Protein AF-R9IWR5-F1 (afdb_monomer_lite)

Sequence (194 aa):
MKKIKKVLSLLRINWRTMAEFEILYKFLSLCIFTPVFLGIFQGIMKITGYEYLTIENILSFLWNPLTLAALLVLLICMAVYAMIDIGAVIFLLDQSYQGEKADLTQTVRYAQRLSAADHFSIEASSITEKIVSDVHNGGKEIYGWTVNTEESINRMIDLNVDNIITDHVTLAKECIYLSKTSDVISEYVKWLWK

Radius of gyration: 24.44 Å; chains: 1; bounding box: 78×36×52 Å

Structure (mmCIF, N/CA/C/O backbone):
data_AF-R9IWR5-F1
#
_entry.id   AF-R9IWR5-F1
#
loop_
_atom_site.group_PDB
_atom_site.id
_atom_site.type_symbol
_atom_site.label_atom_id
_atom_site.label_alt_id
_atom_site.label_comp_id
_atom_site.label_asym_id
_atom_site.label_entity_id
_atom_site.label_seq_id
_atom_site.pdbx_PDB_ins_code
_atom_site.Cartn_x
_atom_site.Cartn_y
_atom_site.Cartn_z
_atom_site.occupancy
_atom_site.B_iso_or_equiv
_atom_site.auth_seq_id
_atom_site.auth_comp_id
_atom_site.auth_asym_id
_atom_site.auth_atom_id
_atom_site.pdbx_PDB_model_num
ATOM 1 N N . MET A 1 1 ? 7.433 16.165 28.399 1.00 59.91 1 MET A N 1
ATOM 2 C CA . MET A 1 1 ? 7.776 14.961 29.203 1.00 59.91 1 MET A CA 1
ATOM 3 C C . MET A 1 1 ? 6.615 13.978 29.424 1.00 59.91 1 MET A C 1
ATOM 5 O O . MET A 1 1 ? 6.840 12.788 29.247 1.00 59.91 1 MET A O 1
ATOM 9 N N . LYS A 1 2 ? 5.384 14.406 29.774 1.00 66.19 2 LYS A N 1
ATOM 10 C CA . LYS A 1 2 ? 4.241 13.481 30.006 1.00 66.19 2 LYS A CA 1
ATOM 11 C C . LYS A 1 2 ? 3.880 12.602 28.788 1.00 66.19 2 LYS A C 1
ATOM 13 O O . LYS A 1 2 ? 3.626 11.417 28.958 1.00 66.19 2 LYS A O 1
ATOM 18 N N . LYS A 1 3 ? 3.940 13.152 27.565 1.00 75.50 3 LYS A N 1
ATOM 19 C CA . LYS A 1 3 ? 3.685 12.404 26.314 1.00 75.50 3 LYS A CA 1
ATOM 20 C C . LYS A 1 3 ? 4.709 11.284 26.067 1.00 75.50 3 LYS A C 1
ATOM 22 O O . LYS A 1 3 ? 4.318 10.165 25.778 1.00 75.50 3 LYS A O 1
ATOM 27 N N . ILE A 1 4 ? 5.998 11.560 26.281 1.00 78.00 4 ILE A N 1
ATOM 28 C CA . ILE A 1 4 ? 7.088 10.581 26.104 1.00 78.00 4 ILE A CA 1
ATOM 29 C C . ILE A 1 4 ? 6.941 9.408 27.080 1.00 78.00 4 ILE A C 1
ATOM 31 O O . ILE A 1 4 ? 7.06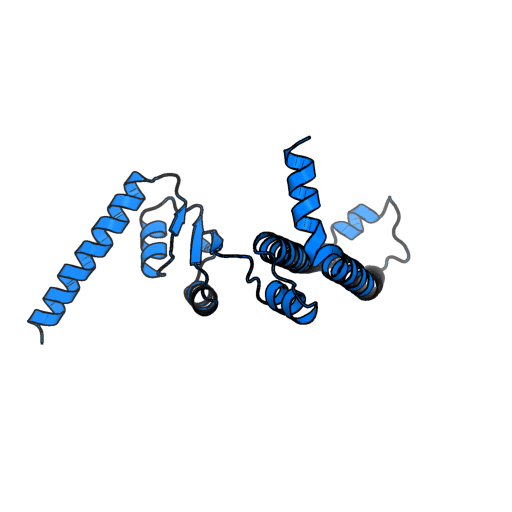5 8.258 26.678 1.00 78.00 4 ILE A O 1
ATOM 35 N N . LYS A 1 5 ? 6.591 9.678 28.347 1.00 76.38 5 LYS A N 1
ATOM 36 C CA . LYS A 1 5 ? 6.318 8.616 29.332 1.00 76.38 5 LYS A CA 1
ATOM 37 C C . LYS A 1 5 ? 5.137 7.730 28.923 1.00 76.38 5 LYS A C 1
ATOM 39 O O . LYS A 1 5 ? 5.201 6.524 29.131 1.00 76.38 5 LYS A O 1
ATOM 44 N N . LYS A 1 6 ? 4.094 8.311 28.316 1.00 78.31 6 LYS A N 1
ATOM 45 C CA . LYS A 1 6 ? 2.953 7.556 27.782 1.00 78.31 6 LYS A CA 1
ATOM 46 C C . LYS A 1 6 ? 3.382 6.652 26.620 1.00 78.31 6 LYS A C 1
ATOM 48 O O . LYS A 1 6 ? 3.082 5.469 26.652 1.00 78.31 6 LYS A O 1
ATOM 53 N N . VAL A 1 7 ? 4.159 7.163 25.664 1.00 78.81 7 VAL A N 1
ATOM 54 C CA . VAL A 1 7 ? 4.691 6.356 24.545 1.00 78.81 7 VAL A CA 1
ATOM 55 C C . VAL A 1 7 ? 5.581 5.214 25.049 1.00 78.81 7 VAL A C 1
ATOM 57 O O . VAL A 1 7 ? 5.375 4.064 24.678 1.00 78.81 7 VAL A O 1
ATOM 60 N N . LEU A 1 8 ? 6.503 5.496 25.976 1.00 77.62 8 LEU A N 1
ATOM 61 C CA . LEU A 1 8 ? 7.340 4.471 26.614 1.00 77.62 8 LEU A CA 1
ATOM 62 C C . LEU A 1 8 ? 6.511 3.410 27.350 1.00 77.62 8 LEU A C 1
ATOM 64 O O . LEU A 1 8 ? 6.898 2.245 27.382 1.00 77.62 8 LEU A O 1
ATOM 68 N N . SER A 1 9 ? 5.371 3.792 27.936 1.00 80.31 9 SER A N 1
ATOM 69 C CA . SER A 1 9 ? 4.485 2.833 28.603 1.00 80.31 9 SER A CA 1
ATOM 70 C C . SER A 1 9 ? 3.740 1.919 27.630 1.00 80.31 9 SER A C 1
ATOM 72 O O . SER A 1 9 ? 3.528 0.762 27.977 1.00 80.31 9 SER A O 1
ATOM 74 N N . LEU A 1 10 ? 3.422 2.399 26.419 1.00 81.50 10 LEU A N 1
ATOM 75 C CA . LEU A 1 10 ? 2.829 1.574 25.360 1.00 81.50 10 LEU A CA 1
ATOM 76 C C . LEU A 1 10 ? 3.834 0.544 24.858 1.00 81.50 10 LEU A C 1
ATOM 78 O O . LEU A 1 10 ? 3.504 -0.617 24.710 1.00 81.50 10 LEU A O 1
ATOM 82 N N . LEU A 1 11 ? 5.098 0.925 24.692 1.00 81.12 11 LEU A N 1
ATOM 83 C CA . LEU A 1 11 ? 6.110 -0.024 24.228 1.00 81.12 11 LEU A CA 1
ATOM 84 C C . LEU A 1 11 ? 6.405 -1.124 25.254 1.00 81.12 11 LEU A C 1
ATOM 86 O O . LEU A 1 11 ? 6.821 -2.210 24.878 1.00 81.12 11 LEU A O 1
ATOM 90 N N . ARG A 1 12 ? 6.177 -0.881 26.550 1.00 82.94 12 ARG A N 1
ATOM 91 C CA . ARG A 1 12 ? 6.648 -1.757 27.634 1.00 82.94 12 ARG A CA 1
ATOM 92 C C . ARG A 1 12 ? 6.058 -3.172 27.613 1.00 82.94 12 ARG A C 1
ATOM 94 O O . ARG A 1 12 ? 6.738 -4.094 28.056 1.00 82.94 12 ARG A O 1
ATOM 101 N N . ILE A 1 13 ? 4.814 -3.350 27.166 1.00 85.69 13 ILE A N 1
ATOM 102 C CA . ILE A 1 13 ? 4.109 -4.641 27.270 1.00 85.69 13 ILE A CA 1
ATOM 103 C C . ILE A 1 13 ? 4.609 -5.625 26.209 1.00 85.69 13 ILE A C 1
ATOM 105 O O . ILE A 1 13 ? 5.018 -6.731 26.564 1.00 85.69 13 ILE A O 1
ATOM 109 N N . ASN A 1 14 ? 4.656 -5.199 24.943 1.00 90.19 14 ASN A N 1
ATOM 110 C CA . ASN A 1 14 ? 5.065 -6.035 23.809 1.00 90.19 14 ASN A CA 1
ATOM 111 C C . ASN A 1 14 ? 6.482 -5.728 23.284 1.00 90.19 14 ASN A C 1
ATOM 113 O O . ASN A 1 14 ? 6.815 -6.108 22.165 1.00 90.19 14 ASN A O 1
ATOM 117 N N . TRP A 1 15 ? 7.348 -5.076 24.073 1.00 88.56 15 TRP A N 1
ATOM 118 C CA . TRP A 1 15 ? 8.680 -4.649 23.606 1.00 88.56 15 TRP A CA 1
ATOM 119 C C . TRP A 1 15 ? 9.547 -5.795 23.063 1.00 88.56 15 TRP A C 1
ATOM 121 O O . TRP A 1 15 ? 10.313 -5.581 22.127 1.00 88.56 15 TRP A O 1
ATOM 131 N N . ARG A 1 16 ? 9.430 -7.002 23.641 1.00 90.50 16 ARG A N 1
ATOM 132 C CA . ARG A 1 16 ? 10.174 -8.189 23.192 1.00 90.50 16 ARG A CA 1
ATOM 133 C C . ARG A 1 16 ? 9.684 -8.665 21.835 1.00 90.50 16 ARG A C 1
ATOM 135 O O . ARG A 1 16 ? 10.486 -8.706 20.916 1.00 90.50 16 ARG A O 1
ATOM 142 N N . THR A 1 17 ? 8.382 -8.922 21.694 1.00 90.31 17 THR A N 1
ATOM 143 C CA . THR A 1 17 ? 7.770 -9.325 20.419 1.00 90.31 17 THR A CA 1
ATOM 144 C C . THR A 1 17 ? 8.051 -8.296 19.325 1.00 90.31 17 THR A C 1
ATOM 146 O O . THR A 1 17 ? 8.372 -8.664 18.202 1.00 90.31 17 THR A O 1
ATOM 149 N N . MET A 1 18 ? 8.000 -7.004 19.663 1.00 91.94 18 MET A N 1
ATOM 150 C CA . MET A 1 18 ? 8.334 -5.923 18.741 1.00 91.94 18 MET A CA 1
ATOM 151 C C . MET A 1 18 ? 9.801 -5.963 18.306 1.00 91.94 18 MET A C 1
ATOM 153 O O . MET A 1 18 ? 10.075 -5.901 17.113 1.00 91.94 18 MET A O 1
ATOM 157 N N . ALA A 1 19 ? 10.744 -6.098 19.243 1.00 93.19 19 ALA A N 1
ATOM 158 C CA . ALA A 1 19 ? 12.165 -6.189 18.915 1.00 93.19 19 ALA A CA 1
ATOM 159 C C . ALA A 1 19 ? 12.499 -7.464 18.123 1.00 93.19 19 ALA A C 1
ATOM 161 O O . ALA A 1 19 ? 13.260 -7.404 17.163 1.00 93.19 19 ALA A O 1
ATOM 162 N N . GLU A 1 20 ? 11.920 -8.604 18.502 1.00 92.88 20 GLU A N 1
ATOM 163 C CA . GLU A 1 20 ? 12.083 -9.883 17.808 1.00 92.88 20 GLU A CA 1
ATOM 164 C C . GLU A 1 20 ? 11.548 -9.810 16.376 1.00 92.88 20 GLU A C 1
ATOM 166 O O . GLU A 1 20 ? 12.264 -10.187 15.450 1.00 92.88 20 GLU A O 1
ATOM 171 N N . PHE A 1 21 ? 10.339 -9.270 16.183 1.00 94.56 21 PHE A N 1
ATOM 172 C CA . PHE A 1 21 ? 9.759 -9.048 14.859 1.00 94.56 21 PHE A CA 1
ATOM 173 C C . PHE A 1 21 ? 10.648 -8.140 14.008 1.00 94.56 21 PHE A C 1
ATOM 175 O O . PHE A 1 21 ? 11.032 -8.528 12.913 1.00 94.56 21 PHE A O 1
ATOM 182 N N . GLU A 1 22 ? 11.022 -6.967 14.520 1.00 94.44 22 GLU A N 1
ATOM 183 C CA . GLU A 1 22 ? 11.824 -5.972 13.800 1.00 94.44 22 GLU A CA 1
ATOM 184 C C . GLU A 1 22 ? 13.190 -6.515 13.377 1.00 94.44 22 GLU A C 1
ATOM 186 O O . GLU A 1 22 ? 13.607 -6.361 12.227 1.00 94.44 22 GLU A O 1
ATOM 191 N N . ILE A 1 23 ? 13.890 -7.187 14.295 1.00 95.56 23 ILE A N 1
ATOM 192 C CA . ILE A 1 23 ? 15.196 -7.784 14.010 1.00 95.56 23 ILE A CA 1
ATOM 193 C C . ILE A 1 23 ? 15.044 -8.901 12.979 1.00 95.56 23 ILE A C 1
ATOM 195 O O . ILE A 1 23 ? 15.782 -8.917 11.994 1.00 95.56 23 ILE A O 1
ATOM 199 N N . LEU A 1 24 ? 14.090 -9.815 13.175 1.00 93.81 24 LEU A N 1
ATOM 200 C CA . LEU A 1 24 ? 13.880 -10.945 12.274 1.00 93.81 24 LEU A CA 1
ATOM 201 C C . LEU A 1 24 ? 13.457 -10.478 10.878 1.00 93.81 24 LEU A C 1
ATOM 203 O O . LEU A 1 24 ? 14.007 -10.947 9.884 1.00 93.81 24 LEU A O 1
ATOM 207 N N . TYR A 1 25 ? 12.512 -9.541 10.799 1.00 93.38 25 TYR A N 1
ATOM 208 C CA . TYR A 1 25 ? 11.953 -9.039 9.551 1.00 93.38 25 TYR A CA 1
ATOM 209 C C . TYR A 1 25 ? 12.991 -8.249 8.749 1.00 93.38 25 TYR A C 1
ATOM 211 O O . TYR A 1 25 ? 13.151 -8.501 7.554 1.00 93.38 25 TYR A O 1
ATOM 219 N N . LYS A 1 26 ? 13.782 -7.380 9.396 1.00 94.56 26 LYS A N 1
ATOM 220 C CA . LYS A 1 26 ? 14.884 -6.652 8.740 1.00 94.56 26 LYS A CA 1
ATOM 221 C C . LYS A 1 26 ? 16.027 -7.567 8.333 1.00 94.56 26 LYS A C 1
ATOM 223 O O . LYS A 1 26 ? 16.577 -7.388 7.251 1.00 94.56 26 LYS A O 1
ATOM 228 N N . PHE A 1 27 ? 16.384 -8.541 9.167 1.00 95.56 27 PHE A N 1
ATOM 229 C CA . PHE A 1 27 ? 17.432 -9.503 8.836 1.00 95.56 27 PHE A CA 1
ATOM 230 C C . PHE A 1 27 ? 17.032 -10.365 7.638 1.00 95.56 27 PHE A C 1
ATOM 232 O O . PHE A 1 27 ? 17.770 -10.434 6.658 1.00 95.56 27 PHE A O 1
ATOM 239 N N . LEU A 1 28 ? 15.832 -10.954 7.675 1.00 93.31 28 LEU A N 1
ATOM 240 C CA . LEU A 1 28 ? 15.282 -11.738 6.570 1.00 93.31 28 LEU A CA 1
ATOM 241 C C . LEU A 1 28 ? 15.230 -10.909 5.284 1.00 93.31 28 LEU A C 1
ATOM 243 O O . LEU A 1 28 ? 15.648 -11.368 4.224 1.00 93.31 28 LEU A O 1
ATOM 247 N N . SER A 1 29 ? 14.772 -9.666 5.395 1.00 91.12 29 SER A N 1
ATOM 248 C CA . SER A 1 29 ? 14.660 -8.763 4.255 1.00 91.12 29 SER A CA 1
ATOM 249 C C . SER A 1 29 ? 16.025 -8.373 3.708 1.00 91.12 29 SER A C 1
ATOM 251 O O . SER A 1 29 ? 16.219 -8.440 2.503 1.00 91.12 29 SER A O 1
ATOM 253 N N . LEU A 1 30 ? 17.014 -8.073 4.548 1.00 93.06 30 LEU A N 1
ATOM 254 C CA . LEU A 1 30 ? 18.384 -7.827 4.096 1.00 93.06 30 LEU A CA 1
ATOM 255 C C . LEU A 1 30 ? 18.956 -9.048 3.356 1.00 93.06 30 LEU A C 1
ATOM 257 O O . LEU A 1 30 ? 19.506 -8.913 2.264 1.00 93.06 30 LEU A O 1
ATOM 261 N N . CYS A 1 31 ? 18.766 -10.249 3.907 1.00 94.69 31 CYS A N 1
ATOM 262 C CA . CYS A 1 31 ? 19.222 -11.494 3.293 1.00 94.69 31 CYS A CA 1
ATOM 263 C C . CYS A 1 31 ? 18.553 -11.799 1.946 1.00 94.69 31 CYS A C 1
ATOM 265 O O . CYS A 1 31 ? 19.163 -12.484 1.133 1.00 94.69 31 CYS A O 1
ATOM 267 N N . ILE A 1 32 ? 17.332 -11.316 1.697 1.00 91.38 32 ILE A N 1
ATOM 268 C CA . ILE A 1 32 ? 16.599 -11.553 0.443 1.00 91.38 32 ILE A CA 1
ATOM 269 C C . ILE A 1 32 ? 16.801 -10.401 -0.547 1.00 91.38 32 ILE A C 1
ATOM 271 O O . ILE A 1 32 ? 17.195 -10.626 -1.690 1.00 91.38 32 ILE A O 1
ATOM 275 N N . PHE A 1 33 ? 16.555 -9.160 -0.129 1.00 90.44 33 PHE A N 1
ATOM 276 C CA . PHE A 1 33 ? 16.596 -7.996 -1.009 1.00 90.44 33 PHE A CA 1
ATOM 277 C C . PHE A 1 33 ? 18.000 -7.721 -1.535 1.00 90.44 33 PHE A C 1
ATOM 279 O O . PHE A 1 33 ? 18.130 -7.412 -2.713 1.00 90.44 33 PHE A O 1
ATOM 286 N N . THR A 1 34 ? 19.054 -7.859 -0.724 1.00 90.44 34 THR A N 1
ATOM 287 C CA . THR A 1 34 ? 20.424 -7.592 -1.189 1.00 90.44 34 THR A CA 1
ATOM 288 C C . THR A 1 34 ? 20.853 -8.499 -2.350 1.00 90.44 34 THR A C 1
ATOM 290 O O . THR A 1 34 ? 21.247 -7.956 -3.384 1.00 90.44 34 THR A O 1
ATOM 293 N N . PRO A 1 35 ? 20.779 -9.844 -2.265 1.00 93.94 35 PRO A N 1
ATOM 294 C CA . PRO A 1 35 ? 21.175 -10.691 -3.390 1.00 93.94 35 PRO A CA 1
ATOM 295 C C . PRO A 1 35 ? 20.245 -10.542 -4.596 1.00 93.94 35 PRO A C 1
ATOM 297 O O . PRO A 1 35 ? 20.728 -10.557 -5.726 1.00 93.94 35 PRO A O 1
ATOM 300 N N . VAL A 1 36 ? 18.939 -10.348 -4.384 1.00 90.88 36 VAL A N 1
ATOM 301 C CA . VAL A 1 36 ? 17.986 -10.110 -5.480 1.00 90.88 36 VAL A CA 1
ATOM 302 C C . VAL A 1 36 ? 18.310 -8.805 -6.205 1.00 90.88 36 VAL A C 1
ATOM 304 O O . VAL A 1 36 ? 18.406 -8.792 -7.430 1.00 90.88 36 VAL A O 1
ATOM 307 N N . PHE A 1 37 ? 18.546 -7.724 -5.460 1.00 90.06 37 PHE A N 1
ATOM 308 C CA . PHE A 1 37 ? 18.923 -6.425 -6.007 1.00 90.06 37 PHE A CA 1
ATOM 309 C C . PHE A 1 37 ? 20.213 -6.518 -6.818 1.00 90.06 37 PHE A C 1
ATOM 311 O O . PHE A 1 37 ? 20.241 -6.106 -7.976 1.00 90.06 37 PHE A O 1
ATOM 318 N N . LEU A 1 38 ? 21.263 -7.108 -6.240 1.00 91.12 38 LEU A N 1
ATOM 319 C CA . LEU A 1 38 ? 22.542 -7.273 -6.928 1.00 91.12 38 LEU A CA 1
ATOM 320 C C . LEU A 1 38 ? 22.409 -8.157 -8.172 1.00 91.12 38 LEU A C 1
ATOM 322 O O . LEU A 1 38 ? 22.968 -7.815 -9.209 1.00 91.12 38 LEU A O 1
ATOM 326 N N . GLY A 1 39 ? 21.647 -9.250 -8.102 1.00 91.06 39 GLY A N 1
ATOM 327 C CA . GLY A 1 39 ? 21.423 -10.147 -9.235 1.00 91.06 39 GLY A CA 1
ATOM 328 C C . GLY A 1 39 ? 20.681 -9.473 -10.391 1.00 91.06 39 GLY A C 1
ATOM 329 O O . GLY A 1 39 ? 21.104 -9.587 -11.541 1.00 91.06 39 GLY A O 1
ATOM 330 N N . ILE A 1 40 ? 19.620 -8.716 -10.094 1.00 89.75 40 ILE A N 1
ATOM 331 C CA . ILE A 1 40 ? 18.894 -7.915 -11.092 1.00 89.75 40 ILE A CA 1
ATOM 332 C C . ILE A 1 40 ? 19.830 -6.868 -11.698 1.00 89.75 40 ILE A C 1
ATOM 334 O O . ILE A 1 40 ? 19.928 -6.758 -12.919 1.00 89.75 40 ILE A O 1
ATOM 338 N N . PHE A 1 41 ? 20.556 -6.134 -10.857 1.00 89.81 41 PHE A N 1
ATOM 339 C CA . PHE A 1 41 ? 21.452 -5.066 -11.287 1.00 89.81 41 PHE A CA 1
ATOM 340 C C . PHE A 1 41 ? 22.565 -5.584 -12.210 1.00 89.81 41 PHE A C 1
ATOM 342 O O . PHE A 1 41 ? 22.761 -5.058 -13.305 1.00 89.81 41 PHE A O 1
ATOM 349 N N . GLN A 1 42 ? 23.234 -6.673 -11.820 1.00 90.81 42 GLN A N 1
ATOM 350 C CA . GLN A 1 42 ? 24.256 -7.338 -12.635 1.00 90.81 42 GLN A CA 1
ATOM 351 C C . GLN A 1 42 ? 23.677 -7.906 -13.936 1.00 90.81 42 GLN A C 1
ATOM 353 O O . GLN A 1 42 ? 24.315 -7.819 -14.987 1.00 90.81 42 GLN A O 1
ATOM 358 N N . GLY A 1 43 ? 22.463 -8.463 -13.889 1.00 90.50 43 GLY A N 1
ATOM 359 C CA . GLY A 1 43 ? 21.758 -8.952 -15.072 1.00 90.50 43 GLY A CA 1
ATOM 360 C C . GLY A 1 43 ? 21.512 -7.843 -16.093 1.00 90.50 43 GLY A C 1
ATOM 361 O O . GLY A 1 43 ? 21.827 -8.012 -17.270 1.00 90.50 43 GLY A O 1
ATOM 362 N N . ILE A 1 44 ? 21.025 -6.686 -15.639 1.00 90.69 44 ILE A N 1
ATOM 363 C CA . ILE A 1 44 ? 20.789 -5.520 -16.499 1.00 90.69 44 ILE A CA 1
ATOM 364 C C . ILE A 1 44 ? 22.110 -5.018 -17.076 1.00 90.69 44 ILE A C 1
ATOM 366 O O . ILE A 1 44 ? 22.204 -4.863 -18.289 1.00 90.69 44 ILE A O 1
ATOM 370 N N . MET A 1 45 ? 23.146 -4.852 -16.246 1.00 89.75 45 MET A N 1
ATOM 371 C CA . MET A 1 45 ? 24.475 -4.430 -16.702 1.00 89.75 45 MET A CA 1
ATOM 372 C C . MET A 1 45 ? 25.008 -5.325 -17.825 1.00 89.75 45 MET A C 1
ATOM 374 O O . MET A 1 45 ? 25.402 -4.815 -18.877 1.00 89.75 45 MET A O 1
ATOM 378 N N . LYS A 1 46 ? 24.918 -6.651 -17.653 1.00 89.12 46 LYS A N 1
ATOM 379 C CA . LYS A 1 46 ? 25.332 -7.636 -18.660 1.00 89.12 46 LYS A CA 1
ATOM 380 C C . LYS A 1 46 ? 24.538 -7.518 -19.965 1.00 89.12 46 LYS A C 1
ATOM 382 O O . LYS A 1 46 ? 25.125 -7.656 -21.032 1.00 89.12 46 LYS A O 1
ATOM 387 N N . ILE A 1 47 ? 23.231 -7.253 -19.893 1.00 89.50 47 ILE A N 1
ATOM 388 C CA . ILE A 1 47 ? 22.368 -7.060 -21.074 1.00 89.50 47 ILE A CA 1
ATOM 389 C C . ILE A 1 47 ? 22.708 -5.750 -21.797 1.00 89.50 47 ILE A C 1
ATOM 391 O O . ILE A 1 47 ? 22.732 -5.706 -23.023 1.00 89.50 47 ILE A O 1
ATOM 395 N N . THR A 1 48 ? 22.994 -4.688 -21.047 1.00 86.62 48 THR A N 1
ATOM 396 C CA . THR A 1 48 ? 23.337 -3.363 -21.589 1.00 86.62 48 THR A CA 1
ATOM 397 C C . THR A 1 48 ? 24.795 -3.225 -22.036 1.00 86.62 48 THR A C 1
ATOM 399 O O . THR A 1 48 ? 25.147 -2.221 -22.646 1.00 86.62 48 THR A O 1
ATOM 402 N N . GLY A 1 49 ? 25.642 -4.219 -21.747 1.00 86.19 49 GLY A N 1
ATOM 403 C CA . GLY A 1 49 ? 27.064 -4.214 -22.098 1.00 86.19 49 GLY A CA 1
ATOM 404 C C . GLY A 1 49 ? 27.957 -3.384 -21.169 1.00 86.19 49 GLY A C 1
ATOM 405 O O . GLY A 1 49 ? 29.086 -3.076 -21.541 1.00 86.19 49 GLY A O 1
ATOM 406 N N . TYR A 1 50 ? 27.488 -3.019 -19.971 1.00 86.81 50 TYR A N 1
ATOM 407 C CA . TYR A 1 50 ? 28.319 -2.339 -18.975 1.00 86.81 50 TYR A CA 1
ATOM 408 C C . TYR A 1 50 ? 29.081 -3.362 -18.125 1.00 86.81 50 TYR A C 1
ATOM 410 O O . TYR A 1 50 ? 28.469 -4.208 -17.475 1.00 86.81 50 TYR A O 1
ATOM 418 N N . GLU A 1 51 ? 30.412 -3.257 -18.074 1.00 81.75 51 GLU A N 1
ATOM 419 C CA . GLU A 1 51 ? 31.229 -4.039 -17.131 1.00 81.75 51 GLU A CA 1
ATOM 420 C C . GLU A 1 51 ? 31.147 -3.481 -15.703 1.00 81.75 51 GLU A C 1
ATOM 422 O O . GLU A 1 51 ? 31.110 -4.238 -14.734 1.00 81.75 51 GLU A O 1
ATOM 427 N N . TYR A 1 52 ? 31.088 -2.153 -15.566 1.00 84.62 52 TYR A N 1
ATOM 428 C CA . TYR A 1 52 ? 30.982 -1.451 -14.288 1.00 84.62 52 TYR A CA 1
ATOM 429 C C . TYR A 1 52 ? 30.242 -0.120 -14.445 1.00 84.62 52 TYR A C 1
ATOM 431 O O . TYR A 1 52 ? 30.250 0.512 -15.506 1.00 84.62 52 TYR A O 1
ATOM 439 N N . LEU A 1 53 ? 29.592 0.307 -13.364 1.00 85.69 53 LEU A N 1
ATOM 440 C CA . LEU A 1 53 ? 28.917 1.595 -13.297 1.00 85.69 53 LEU A CA 1
ATOM 441 C C . LEU A 1 53 ? 29.915 2.670 -12.841 1.00 85.69 53 LEU A C 1
ATOM 443 O O . LEU A 1 53 ? 30.530 2.542 -11.783 1.00 85.69 53 LEU A O 1
ATOM 447 N N . THR A 1 54 ? 30.065 3.732 -13.623 1.00 89.75 54 THR A N 1
ATOM 448 C CA . THR A 1 54 ? 30.841 4.932 -13.292 1.00 89.75 54 THR A CA 1
ATOM 449 C C . THR A 1 54 ? 29.924 6.145 -13.247 1.00 89.75 54 THR A C 1
ATOM 451 O O . THR A 1 54 ? 28.803 6.124 -13.752 1.00 89.75 54 THR A O 1
ATOM 454 N N . ILE A 1 55 ? 30.409 7.252 -12.683 1.00 89.19 55 ILE A N 1
ATOM 455 C CA . ILE A 1 55 ? 29.641 8.502 -12.661 1.00 89.19 55 ILE A CA 1
ATOM 456 C C . ILE A 1 55 ? 29.364 9.061 -14.069 1.00 89.19 55 ILE A C 1
ATOM 458 O O . ILE A 1 55 ? 28.426 9.829 -14.248 1.00 89.19 55 ILE A O 1
ATOM 462 N N . GLU A 1 56 ? 30.145 8.650 -15.072 1.00 90.44 56 GLU A N 1
ATOM 463 C CA . GLU A 1 56 ? 29.980 9.057 -16.471 1.00 90.44 56 GLU A CA 1
ATOM 464 C C . GLU A 1 56 ? 28.854 8.283 -17.169 1.00 90.44 56 GLU A C 1
ATOM 466 O O . GLU A 1 56 ? 28.137 8.838 -17.997 1.00 90.44 56 GLU A O 1
ATOM 471 N N . ASN A 1 57 ? 28.674 7.002 -16.827 1.00 88.88 57 ASN A N 1
ATOM 472 C CA . ASN A 1 57 ? 27.700 6.126 -17.481 1.00 88.88 57 ASN A CA 1
ATOM 473 C C . ASN A 1 57 ? 26.403 5.921 -16.674 1.00 88.88 57 ASN A C 1
ATOM 475 O O . ASN A 1 57 ? 25.416 5.444 -17.234 1.00 88.88 57 ASN A O 1
ATOM 479 N N . ILE A 1 58 ? 26.368 6.329 -15.398 1.00 89.81 58 ILE A N 1
ATOM 480 C CA . ILE A 1 58 ? 25.218 6.145 -14.499 1.00 89.81 58 ILE A CA 1
ATOM 481 C C . ILE A 1 58 ? 23.928 6.755 -15.050 1.00 89.81 58 ILE A C 1
ATOM 483 O O . ILE A 1 58 ? 22.873 6.132 -14.973 1.00 89.81 58 ILE A O 1
ATOM 487 N N . LEU A 1 59 ? 24.004 7.947 -15.649 1.00 90.12 59 LEU A N 1
ATOM 488 C CA . LEU A 1 59 ? 22.841 8.621 -16.230 1.00 90.12 59 LEU A CA 1
ATOM 489 C C . LEU A 1 59 ? 22.287 7.834 -17.422 1.00 90.12 59 LEU A C 1
ATOM 491 O O . LEU A 1 59 ? 21.081 7.609 -17.499 1.00 90.12 59 LEU A O 1
ATOM 495 N N . SER A 1 60 ? 23.165 7.357 -18.306 1.00 89.38 60 SER A N 1
ATOM 496 C CA . SER A 1 60 ? 22.790 6.529 -19.459 1.00 89.38 60 SER A CA 1
ATOM 497 C C . SER A 1 60 ? 22.208 5.180 -19.033 1.00 89.38 60 SER A C 1
ATOM 499 O O . SER A 1 60 ? 21.251 4.698 -19.635 1.00 89.38 60 SER A O 1
ATOM 501 N N . PHE A 1 61 ? 22.742 4.589 -17.962 1.00 89.81 61 PHE A N 1
ATOM 502 C CA . PHE A 1 61 ? 22.226 3.352 -17.386 1.00 89.81 61 PHE A CA 1
ATOM 503 C C . PHE A 1 61 ? 20.836 3.532 -16.764 1.00 89.81 61 PHE A C 1
ATOM 505 O O . PHE A 1 61 ? 19.961 2.698 -16.988 1.00 89.81 61 PHE A O 1
ATOM 512 N N . LEU A 1 62 ? 20.612 4.616 -16.010 1.00 88.81 62 LEU A N 1
ATOM 513 C CA . LEU A 1 62 ? 19.322 4.912 -15.374 1.00 88.81 62 LEU A CA 1
ATOM 514 C C . LEU A 1 62 ? 18.227 5.254 -16.389 1.00 88.81 62 LEU A C 1
ATOM 516 O O . LEU A 1 62 ? 17.068 4.917 -16.161 1.00 88.81 62 LEU A O 1
ATOM 520 N N . TRP A 1 63 ? 18.588 5.871 -17.518 1.00 89.94 63 TRP A N 1
ATOM 521 C CA . TRP A 1 63 ? 17.650 6.137 -18.611 1.00 89.94 63 TRP A CA 1
ATOM 522 C C . TRP A 1 63 ? 17.356 4.928 -19.501 1.00 89.94 63 TRP A C 1
ATOM 524 O O . TRP A 1 63 ? 16.502 5.010 -20.386 1.00 89.94 63 TRP A O 1
ATOM 534 N N . ASN A 1 64 ? 18.016 3.792 -19.274 1.00 90.62 64 ASN A N 1
ATOM 535 C CA . ASN A 1 64 ? 17.655 2.572 -19.970 1.00 90.62 64 ASN A CA 1
ATOM 536 C C . ASN A 1 64 ? 16.248 2.112 -19.523 1.00 90.62 64 ASN A C 1
ATOM 538 O O . ASN A 1 64 ? 16.001 1.986 -18.319 1.00 90.62 64 ASN A O 1
ATOM 542 N N . PRO A 1 65 ? 15.325 1.812 -20.457 1.00 92.25 65 PRO A N 1
ATOM 543 C CA . PRO A 1 65 ? 13.953 1.435 -20.117 1.00 92.25 65 PRO A CA 1
ATOM 544 C C . PRO A 1 65 ? 13.874 0.177 -19.241 1.00 92.25 65 PRO A C 1
ATOM 546 O O . PRO A 1 65 ? 12.988 0.080 -18.394 1.00 92.25 65 PRO A O 1
ATOM 549 N N . LEU A 1 66 ? 14.815 -0.764 -19.394 1.00 91.44 66 LEU A N 1
ATOM 550 C CA . LEU A 1 66 ? 14.880 -1.970 -18.568 1.00 91.44 66 LEU A CA 1
ATOM 551 C C . LEU A 1 66 ? 15.280 -1.638 -17.127 1.00 91.44 66 LEU A C 1
ATOM 553 O O . LEU A 1 66 ? 14.664 -2.141 -16.188 1.00 91.44 66 LEU A O 1
ATOM 557 N N . THR A 1 67 ? 16.276 -0.765 -16.951 1.00 90.81 67 THR A N 1
ATOM 558 C CA . THR A 1 67 ? 16.688 -0.275 -15.629 1.00 90.81 67 THR A CA 1
ATOM 559 C C . THR A 1 67 ? 15.536 0.434 -14.937 1.00 90.81 67 THR A C 1
ATOM 561 O O . THR A 1 67 ? 15.246 0.145 -13.780 1.00 90.81 67 THR A O 1
ATOM 564 N N . LEU A 1 68 ? 14.839 1.320 -15.651 1.00 92.19 68 LEU A N 1
ATOM 565 C CA . LEU A 1 68 ? 13.716 2.065 -15.095 1.00 92.19 68 LEU A CA 1
ATOM 566 C C . LEU A 1 68 ? 12.569 1.136 -14.672 1.00 92.19 68 LEU A C 1
ATOM 568 O O . LEU A 1 68 ? 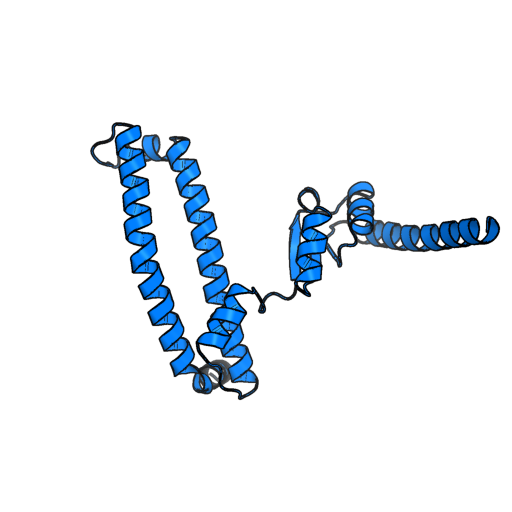12.042 1.280 -13.570 1.00 92.19 68 LEU A O 1
ATOM 572 N N . ALA A 1 69 ? 12.223 0.148 -15.502 1.00 93.06 69 ALA A N 1
ATOM 573 C CA . ALA A 1 69 ? 11.212 -0.852 -15.167 1.00 93.06 69 ALA A CA 1
ATOM 574 C C . ALA A 1 69 ? 11.610 -1.683 -13.935 1.00 93.06 69 ALA A C 1
ATOM 576 O O . ALA A 1 69 ? 10.798 -1.880 -13.032 1.00 93.06 69 ALA A O 1
ATOM 577 N N . ALA A 1 70 ? 12.867 -2.127 -13.852 1.00 91.06 70 ALA A N 1
ATOM 578 C CA . ALA A 1 70 ? 13.366 -2.877 -12.702 1.00 91.06 70 ALA A CA 1
ATOM 579 C C . ALA A 1 70 ? 13.360 -2.042 -11.411 1.00 91.06 70 ALA A C 1
ATOM 581 O O . ALA A 1 70 ? 12.964 -2.541 -10.357 1.00 91.06 70 ALA A O 1
ATOM 582 N N . LEU A 1 71 ? 13.747 -0.765 -11.489 1.00 90.38 71 LEU A N 1
ATOM 583 C CA . LEU A 1 71 ? 13.693 0.164 -10.359 1.00 90.38 71 LEU A CA 1
ATOM 584 C C . LEU A 1 71 ? 12.256 0.438 -9.905 1.00 90.38 71 LEU A C 1
ATOM 586 O O . LEU A 1 71 ? 12.006 0.489 -8.703 1.00 90.38 71 LEU A O 1
ATOM 590 N N . LEU A 1 72 ? 11.306 0.566 -10.836 1.00 93.50 72 LEU A N 1
ATOM 591 C CA . LEU A 1 72 ? 9.884 0.719 -10.518 1.00 93.50 72 LEU A CA 1
ATOM 592 C C . LEU A 1 72 ? 9.354 -0.501 -9.753 1.00 93.50 72 LEU A C 1
ATOM 594 O O . LEU A 1 72 ? 8.716 -0.352 -8.713 1.00 93.50 72 LEU A O 1
ATOM 598 N N . VAL A 1 73 ? 9.651 -1.709 -10.239 1.00 93.25 73 VAL A N 1
ATOM 599 C CA . VAL A 1 73 ? 9.259 -2.959 -9.571 1.00 93.25 73 VAL A CA 1
ATOM 600 C C . VAL A 1 73 ? 9.882 -3.040 -8.179 1.00 93.25 73 VAL A C 1
ATOM 602 O O . VAL A 1 73 ? 9.183 -3.341 -7.213 1.00 93.25 73 VAL A O 1
ATOM 605 N N . LEU A 1 74 ? 11.168 -2.705 -8.049 1.00 90.31 74 LEU A N 1
ATOM 606 C CA . LEU A 1 74 ? 11.849 -2.666 -6.758 1.00 90.31 74 LEU A CA 1
ATOM 607 C C . LEU A 1 74 ? 11.180 -1.677 -5.795 1.00 90.31 74 LEU A C 1
ATOM 609 O O . LEU A 1 74 ? 10.978 -2.011 -4.630 1.00 90.31 74 LEU A O 1
ATOM 613 N N . LEU A 1 75 ? 10.802 -0.489 -6.274 1.00 92.31 75 LEU A N 1
ATOM 614 C CA . LEU A 1 75 ? 10.103 0.520 -5.479 1.00 92.31 75 LEU A CA 1
ATOM 615 C C . LEU A 1 75 ? 8.759 -0.014 -4.973 1.00 92.31 75 LEU A C 1
ATOM 617 O O . LEU A 1 75 ? 8.465 0.120 -3.787 1.00 92.31 75 LEU A O 1
ATOM 621 N N . ILE A 1 76 ? 7.979 -0.679 -5.830 1.00 93.75 76 ILE A N 1
ATOM 622 C CA . ILE A 1 76 ? 6.710 -1.310 -5.441 1.00 93.75 76 ILE A CA 1
ATOM 623 C C . ILE A 1 76 ? 6.948 -2.391 -4.377 1.00 93.75 76 ILE A C 1
ATOM 625 O O . ILE A 1 76 ? 6.266 -2.404 -3.353 1.00 93.75 76 ILE A O 1
ATOM 629 N N . CYS A 1 77 ? 7.942 -3.265 -4.561 1.00 91.81 77 CYS A N 1
ATOM 630 C CA . CYS A 1 77 ? 8.285 -4.287 -3.570 1.00 91.81 77 CYS A CA 1
ATOM 631 C C . CYS A 1 77 ? 8.700 -3.675 -2.223 1.00 91.81 77 CYS A C 1
ATOM 633 O O . CYS A 1 77 ? 8.269 -4.155 -1.175 1.00 91.81 77 CYS A O 1
ATOM 635 N N . MET A 1 78 ? 9.494 -2.600 -2.243 1.00 91.25 78 MET A N 1
ATOM 636 C CA . MET A 1 78 ? 9.903 -1.869 -1.039 1.00 91.25 78 MET A CA 1
ATOM 637 C C . MET A 1 78 ? 8.714 -1.197 -0.343 1.00 91.25 78 MET A C 1
ATOM 639 O O . MET A 1 78 ? 8.64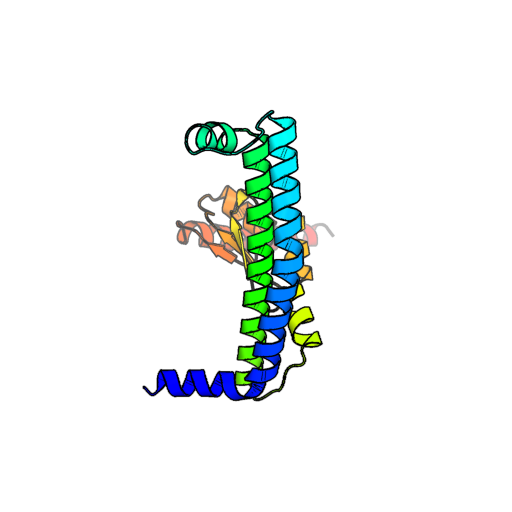4 -1.203 0.885 1.00 91.25 78 MET A O 1
ATOM 643 N N . ALA A 1 79 ? 7.759 -0.658 -1.105 1.00 92.62 79 ALA A N 1
ATOM 644 C CA . ALA A 1 79 ? 6.537 -0.080 -0.558 1.00 92.62 79 ALA A CA 1
ATOM 645 C C . ALA A 1 79 ? 5.673 -1.143 0.140 1.00 92.62 79 ALA A C 1
ATOM 647 O O . ALA A 1 79 ? 5.254 -0.936 1.277 1.00 92.62 79 ALA A O 1
ATOM 648 N N . VAL A 1 80 ? 5.472 -2.310 -0.486 1.00 91.06 80 VAL A N 1
ATOM 649 C CA . VAL A 1 80 ? 4.748 -3.440 0.127 1.00 91.06 80 VAL A CA 1
ATOM 650 C C . VAL A 1 80 ? 5.457 -3.928 1.393 1.00 91.06 80 VAL A C 1
ATOM 652 O O . VAL A 1 80 ? 4.810 -4.136 2.419 1.00 91.06 80 VAL A O 1
ATOM 655 N N . TYR A 1 81 ? 6.787 -4.054 1.354 1.00 92.31 81 TYR A N 1
ATOM 656 C CA . TYR A 1 81 ? 7.599 -4.400 2.523 1.00 92.31 81 TYR A CA 1
ATOM 657 C C . TYR A 1 81 ? 7.367 -3.424 3.686 1.00 92.31 81 TYR A C 1
ATOM 659 O O . TYR A 1 81 ? 7.116 -3.863 4.811 1.00 92.31 81 TYR A O 1
ATOM 667 N N . ALA A 1 82 ? 7.410 -2.117 3.405 1.00 91.75 82 ALA A N 1
ATOM 668 C CA . ALA A 1 82 ? 7.203 -1.072 4.402 1.00 91.75 82 ALA A CA 1
ATOM 669 C C . ALA A 1 82 ? 5.767 -1.064 4.946 1.00 91.75 82 ALA A C 1
ATOM 671 O O . ALA A 1 82 ? 5.568 -0.850 6.138 1.00 91.75 82 ALA A O 1
ATOM 672 N N . MET A 1 83 ? 4.759 -1.338 4.110 1.00 91.25 83 MET A N 1
ATOM 673 C CA . MET A 1 83 ? 3.368 -1.448 4.566 1.00 91.25 83 MET A CA 1
ATOM 674 C C . MET A 1 83 ? 3.179 -2.582 5.579 1.00 91.25 83 MET A C 1
ATOM 676 O O . MET A 1 83 ? 2.500 -2.387 6.587 1.00 91.25 83 MET A O 1
ATOM 680 N N . ILE A 1 84 ? 3.792 -3.746 5.344 1.00 92.12 84 ILE A N 1
ATOM 681 C CA . ILE A 1 84 ? 3.746 -4.876 6.285 1.00 92.12 84 ILE A CA 1
ATOM 682 C C . ILE A 1 84 ? 4.461 -4.506 7.595 1.00 92.12 84 ILE A C 1
ATOM 684 O O . ILE A 1 84 ? 3.921 -4.760 8.670 1.00 92.12 84 ILE A O 1
ATOM 688 N N . ASP A 1 85 ? 5.630 -3.863 7.519 1.00 93.19 85 ASP A N 1
ATOM 689 C CA . ASP A 1 85 ? 6.392 -3.406 8.692 1.00 93.19 85 ASP A CA 1
ATOM 690 C C . ASP A 1 85 ? 5.562 -2.459 9.574 1.00 93.19 85 ASP A C 1
ATOM 692 O O . ASP A 1 85 ? 5.327 -2.713 10.757 1.00 93.19 85 ASP A O 1
ATOM 696 N N . ILE A 1 86 ? 5.015 -1.407 8.959 1.00 92.06 86 ILE A N 1
ATOM 697 C CA . ILE A 1 86 ? 4.182 -0.413 9.640 1.00 92.06 86 ILE A CA 1
ATOM 698 C C . ILE A 1 86 ? 2.929 -1.075 10.227 1.00 92.06 86 ILE A C 1
ATOM 700 O O . ILE A 1 86 ? 2.566 -0.794 11.369 1.00 92.06 86 ILE A O 1
ATOM 704 N N . GLY A 1 87 ? 2.283 -1.983 9.488 1.00 92.06 87 GLY A N 1
ATOM 705 C CA . GLY A 1 87 ? 1.100 -2.708 9.957 1.00 92.06 87 GLY A CA 1
ATOM 706 C C . GLY A 1 87 ? 1.372 -3.572 11.192 1.00 92.06 87 GLY A C 1
ATOM 707 O O . GLY A 1 87 ? 0.565 -3.585 12.124 1.00 92.06 87 GLY A O 1
ATOM 708 N N . ALA A 1 88 ? 2.522 -4.249 11.238 1.00 93.19 88 ALA A N 1
ATOM 709 C CA . ALA A 1 88 ? 2.951 -5.026 12.399 1.00 93.19 88 ALA A CA 1
ATOM 710 C C . ALA A 1 88 ? 3.196 -4.137 13.625 1.00 93.19 88 ALA A C 1
ATOM 712 O O . ALA A 1 88 ? 2.739 -4.452 14.726 1.00 93.19 88 ALA A O 1
ATOM 713 N N . VAL A 1 89 ? 3.874 -3.001 13.437 1.00 92.12 89 VAL A N 1
ATOM 714 C CA . VAL A 1 89 ? 4.133 -2.043 14.519 1.00 92.12 89 VAL A CA 1
ATOM 715 C C . VAL A 1 89 ? 2.827 -1.458 15.059 1.00 92.12 89 VAL A C 1
ATOM 717 O O . VAL A 1 89 ? 2.650 -1.403 16.276 1.00 92.12 89 VAL A O 1
ATOM 720 N N . ILE A 1 90 ? 1.889 -1.068 14.188 1.00 91.44 90 ILE A N 1
ATOM 721 C CA . ILE A 1 90 ? 0.573 -0.555 14.606 1.00 91.44 90 ILE A CA 1
ATOM 722 C C . ILE A 1 90 ? -0.165 -1.596 15.449 1.00 91.44 90 ILE A C 1
ATOM 724 O O . ILE A 1 90 ? -0.629 -1.267 16.539 1.00 91.44 90 ILE A O 1
ATOM 728 N N . PHE A 1 91 ? -0.216 -2.851 14.996 1.00 91.94 91 PHE A N 1
ATOM 729 C CA . PHE A 1 91 ? -0.858 -3.937 15.736 1.00 91.94 91 PHE A CA 1
ATOM 730 C C . PHE A 1 91 ? -0.270 -4.125 17.135 1.00 91.94 91 PHE A C 1
ATOM 732 O O . PHE A 1 91 ? -0.995 -4.191 18.124 1.00 91.94 91 PHE A O 1
ATOM 739 N N . LEU A 1 92 ? 1.058 -4.172 17.238 1.00 92.00 92 LEU A N 1
ATOM 740 C CA . LEU A 1 92 ? 1.742 -4.343 18.517 1.00 92.00 92 LEU A CA 1
ATOM 741 C C . LEU A 1 92 ? 1.494 -3.167 19.469 1.00 92.00 92 LEU A C 1
ATOM 743 O O . LEU A 1 92 ? 1.377 -3.365 20.683 1.00 92.00 92 LEU A O 1
ATOM 747 N N . LEU A 1 93 ? 1.413 -1.946 18.939 1.00 90.75 93 LEU A N 1
ATOM 748 C CA . LEU A 1 93 ? 1.086 -0.756 19.720 1.00 90.75 93 LEU A CA 1
ATOM 749 C C . LEU A 1 93 ? -0.369 -0.766 20.194 1.00 90.75 93 LEU A C 1
ATOM 751 O O . LEU A 1 93 ? -0.612 -0.423 21.350 1.00 90.75 93 LEU A O 1
ATOM 755 N N . ASP A 1 94 ? -1.304 -1.187 19.344 1.00 90.19 94 ASP A N 1
ATOM 756 C CA . ASP A 1 94 ? -2.720 -1.335 19.684 1.00 90.19 94 ASP A CA 1
ATOM 757 C C . ASP A 1 94 ? -2.930 -2.395 20.777 1.00 90.19 94 ASP A C 1
ATOM 759 O O . ASP A 1 94 ? -3.496 -2.107 21.831 1.00 90.19 94 ASP A O 1
ATOM 763 N N . GLN A 1 95 ? -2.344 -3.582 20.620 1.00 91.69 95 GLN A N 1
ATOM 764 C CA . GLN A 1 95 ? -2.392 -4.636 21.639 1.00 91.69 95 GLN A CA 1
ATOM 765 C C . GLN A 1 95 ? -1.774 -4.177 22.963 1.00 91.69 95 GLN A C 1
ATOM 767 O O . GLN A 1 95 ? -2.335 -4.381 24.041 1.00 91.69 95 GLN A O 1
ATOM 772 N N . SER A 1 96 ? -0.655 -3.451 22.897 1.00 91.12 96 SER A N 1
ATOM 773 C CA . SER A 1 96 ? -0.058 -2.868 24.099 1.00 91.12 96 SER A CA 1
ATOM 774 C C . SER A 1 96 ? -0.918 -1.772 24.732 1.00 91.12 96 SER A C 1
ATOM 776 O O . SER A 1 96 ? -0.881 -1.600 25.949 1.00 91.12 96 SER A O 1
ATOM 778 N N . TYR A 1 97 ? -1.684 -1.020 23.939 1.00 88.12 97 TYR A N 1
ATOM 779 C CA . TYR A 1 97 ? -2.638 -0.037 24.447 1.00 88.12 97 TYR A CA 1
ATOM 780 C C . TYR A 1 97 ? -3.795 -0.714 25.193 1.00 88.12 97 TYR A C 1
ATOM 782 O O . TYR A 1 97 ? -4.188 -0.238 26.258 1.00 88.12 97 TYR A O 1
ATOM 790 N N . GLN A 1 98 ? -4.275 -1.851 24.683 1.00 88.19 98 GLN A N 1
ATOM 791 C CA . GLN A 1 98 ? -5.326 -2.669 25.300 1.00 88.19 98 GLN A CA 1
ATOM 792 C C . GLN A 1 98 ? -4.834 -3.475 26.517 1.00 88.19 98 GLN A C 1
ATOM 794 O O . GLN A 1 98 ? -5.633 -4.005 27.285 1.00 88.19 98 GLN A O 1
ATOM 799 N N . GLY A 1 99 ? -3.518 -3.522 26.746 1.00 87.75 99 GLY A N 1
ATOM 800 C CA . GLY A 1 99 ? -2.918 -4.279 27.844 1.00 87.75 99 GLY A CA 1
ATOM 801 C C . GLY A 1 99 ? -2.708 -5.762 27.530 1.00 87.75 99 GLY A C 1
ATOM 802 O O . GLY A 1 99 ? -2.326 -6.522 28.422 1.00 87.75 99 GLY A O 1
ATOM 803 N N . GLU A 1 100 ? -2.925 -6.166 26.280 1.00 88.69 100 GLU A N 1
ATOM 804 C CA . GLU A 1 100 ? -2.811 -7.543 25.815 1.00 88.69 100 GLU A CA 1
ATOM 805 C C . GLU A 1 100 ? -1.412 -7.841 25.262 1.00 88.69 100 GLU A C 1
ATOM 807 O O . GLU A 1 100 ? -0.679 -6.959 24.796 1.00 88.69 100 GLU A O 1
ATOM 812 N N . LYS A 1 101 ? -1.010 -9.113 25.346 1.00 89.12 101 LYS A N 1
ATOM 813 C CA . LYS A 1 101 ? 0.243 -9.590 24.759 1.00 89.12 101 LYS A CA 1
ATOM 814 C C . LYS A 1 101 ? -0.030 -10.216 23.403 1.00 89.12 101 LYS A C 1
ATOM 816 O O . LYS A 1 101 ? -0.853 -11.119 23.304 1.00 89.12 101 LYS A O 1
ATOM 821 N N . ALA A 1 102 ? 0.727 -9.788 22.407 1.00 90.81 102 ALA A N 1
ATOM 822 C CA . ALA A 1 102 ? 0.672 -10.330 21.063 1.00 90.81 102 ALA A CA 1
ATOM 823 C C . ALA A 1 102 ? 1.791 -11.350 20.837 1.00 90.81 102 ALA A C 1
ATOM 825 O O . ALA A 1 102 ? 2.935 -11.149 21.263 1.00 90.81 102 ALA A O 1
ATOM 826 N N . ASP A 1 103 ? 1.461 -12.421 20.118 1.00 91.94 103 ASP A N 1
ATOM 827 C CA . ASP A 1 103 ? 2.447 -13.364 19.600 1.00 91.94 103 ASP A CA 1
ATOM 828 C C . ASP A 1 103 ? 3.011 -12.912 18.239 1.00 91.94 103 ASP A C 1
ATOM 830 O O . ASP A 1 103 ? 2.362 -12.190 17.469 1.00 91.94 103 ASP A O 1
ATOM 834 N N . LEU A 1 104 ? 4.214 -13.383 17.904 1.00 89.94 104 LEU A N 1
ATOM 835 C CA . LEU A 1 104 ? 4.864 -13.103 16.624 1.00 89.94 104 LEU A CA 1
ATOM 836 C C . LEU A 1 104 ? 4.016 -13.604 15.446 1.00 89.94 104 LEU A C 1
ATOM 838 O O . LEU A 1 104 ? 3.849 -12.900 14.450 1.00 89.94 104 LEU A O 1
ATOM 842 N N . THR A 1 105 ? 3.410 -14.786 15.578 1.00 89.62 105 THR A N 1
ATOM 843 C CA . THR A 1 105 ? 2.569 -15.378 14.527 1.00 89.62 105 THR A CA 1
ATOM 844 C C . THR A 1 105 ? 1.336 -14.523 14.244 1.00 89.62 105 THR A C 1
ATOM 8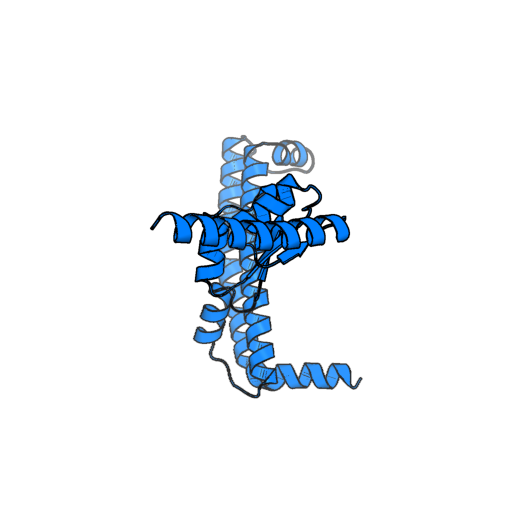46 O O . THR A 1 105 ? 0.946 -14.333 13.090 1.00 89.62 105 THR A O 1
ATOM 849 N N . GLN A 1 106 ? 0.715 -13.997 15.303 1.00 90.81 106 GLN A N 1
ATOM 850 C CA . GLN A 1 106 ? -0.438 -13.105 15.195 1.00 90.81 106 GLN A CA 1
ATOM 851 C C . GLN A 1 106 ? -0.038 -11.790 14.531 1.00 90.81 106 GLN A C 1
ATOM 853 O O . GLN A 1 106 ? -0.727 -11.339 13.620 1.00 90.81 106 GLN A O 1
ATOM 858 N N . THR A 1 107 ? 1.112 -11.242 14.925 1.00 92.12 107 THR A N 1
ATOM 859 C CA . THR A 1 107 ? 1.667 -10.000 14.377 1.00 92.12 107 THR A CA 1
ATOM 860 C C . THR A 1 107 ? 1.901 -10.107 12.873 1.00 92.12 107 THR A C 1
ATOM 862 O O . THR A 1 107 ? 1.389 -9.292 12.108 1.00 92.12 107 THR A O 1
ATOM 865 N N . VAL A 1 108 ? 2.595 -11.159 12.427 1.00 91.38 108 VAL A N 1
ATOM 866 C CA . VAL A 1 108 ? 2.858 -11.400 11.000 1.00 91.38 108 VAL A CA 1
ATOM 867 C C . VAL A 1 108 ? 1.551 -11.579 10.227 1.00 91.38 108 VAL A C 1
ATOM 869 O O . VAL A 1 108 ? 1.371 -10.975 9.172 1.00 91.38 108 VAL A O 1
ATOM 872 N N . ARG A 1 109 ? 0.605 -12.363 10.760 1.00 91.06 109 ARG A N 1
ATOM 873 C CA . ARG A 1 109 ? -0.693 -12.597 10.111 1.00 91.06 109 ARG A CA 1
ATOM 874 C C . ARG A 1 109 ? -1.509 -11.312 9.968 1.00 91.06 109 ARG A C 1
ATOM 876 O O . ARG A 1 109 ? -2.115 -11.096 8.921 1.00 91.06 109 ARG A O 1
ATOM 883 N N . TYR A 1 110 ? -1.545 -10.490 11.012 1.00 90.62 110 TYR A N 1
ATOM 884 C CA . TYR A 1 110 ? -2.271 -9.223 11.023 1.00 90.62 110 TYR A CA 1
ATOM 885 C C . TYR A 1 110 ? -1.663 -8.232 10.021 1.00 90.62 110 TYR A C 1
ATOM 887 O O . TYR A 1 110 ? -2.380 -7.624 9.225 1.00 90.62 110 TYR A O 1
ATOM 895 N N . ALA A 1 111 ? -0.332 -8.139 9.996 1.00 90.31 111 ALA A N 1
ATOM 896 C CA . ALA A 1 111 ? 0.408 -7.290 9.071 1.00 90.31 111 ALA A CA 1
ATOM 897 C C . ALA A 1 111 ? 0.219 -7.704 7.602 1.00 90.31 111 ALA A C 1
ATOM 899 O O . ALA A 1 111 ? -0.090 -6.866 6.759 1.00 90.31 111 ALA A O 1
ATOM 900 N N . GLN A 1 112 ? 0.322 -9.001 7.293 1.00 87.31 112 GLN A N 1
ATOM 901 C CA . GLN A 1 112 ? 0.128 -9.529 5.935 1.00 87.31 112 GLN A CA 1
ATOM 902 C C . GLN A 1 112 ? -1.294 -9.318 5.406 1.00 87.31 112 GLN A C 1
ATOM 904 O O . GLN A 1 112 ? -1.484 -9.135 4.208 1.00 87.31 112 GLN A O 1
ATOM 909 N N . ARG A 1 113 ? -2.299 -9.340 6.288 1.00 86.12 113 ARG A N 1
ATOM 910 C CA . ARG A 1 113 ? -3.703 -9.083 5.930 1.00 86.12 113 ARG A CA 1
ATOM 911 C C . ARG A 1 113 ? -4.047 -7.597 5.849 1.00 86.12 113 ARG A C 1
ATOM 913 O O . ARG A 1 113 ? -5.208 -7.264 5.620 1.00 86.12 113 ARG A O 1
ATOM 920 N N . LEU A 1 114 ? -3.069 -6.712 6.069 1.00 83.44 114 LEU A N 1
ATOM 921 C CA . LEU A 1 114 ? -3.275 -5.270 6.182 1.00 83.44 114 LEU A CA 1
ATOM 922 C C . LEU A 1 114 ? -4.407 -4.942 7.164 1.00 83.44 114 LEU A C 1
ATOM 924 O O . LEU A 1 114 ? -5.210 -4.045 6.926 1.00 83.44 114 LEU A O 1
ATOM 928 N N . SER A 1 115 ? -4.528 -5.697 8.258 1.00 85.19 115 SER A N 1
ATOM 929 C CA . SER A 1 115 ? -5.644 -5.550 9.199 1.00 85.19 115 SER A CA 1
ATOM 930 C C . SER A 1 115 ? -5.623 -4.213 9.948 1.00 85.19 115 SER A C 1
ATOM 932 O O . SER A 1 115 ? -6.663 -3.807 10.441 1.00 85.19 115 SER A O 1
ATOM 934 N N . ALA A 1 116 ? -4.480 -3.514 9.958 1.00 83.50 116 ALA A N 1
ATOM 935 C CA . ALA A 1 116 ? -4.347 -2.144 10.459 1.00 83.50 116 ALA A CA 1
ATOM 936 C C . ALA A 1 116 ? -5.036 -1.091 9.573 1.00 83.50 116 ALA A C 1
ATOM 938 O O . ALA A 1 116 ? -5.242 0.032 10.018 1.00 83.50 116 ALA A O 1
ATOM 939 N N . ALA A 1 117 ? -5.291 -1.404 8.299 1.00 85.19 117 ALA A N 1
ATOM 940 C CA . ALA A 1 117 ? -5.919 -0.478 7.368 1.00 85.19 117 ALA A CA 1
ATOM 941 C C . ALA A 1 117 ? -7.434 -0.670 7.394 1.00 85.19 117 ALA A C 1
ATOM 943 O O . ALA A 1 117 ? -7.926 -1.727 6.999 1.00 85.19 117 ALA A O 1
ATOM 944 N N . ASP A 1 118 ? -8.159 0.356 7.811 1.00 89.69 118 ASP A N 1
ATOM 945 C CA . ASP A 1 118 ? -9.621 0.321 7.856 1.00 89.69 118 ASP A CA 1
ATOM 946 C C . ASP A 1 118 ? -10.243 0.601 6.467 1.00 89.69 118 ASP A C 1
ATOM 948 O O . ASP A 1 118 ? -11.281 0.045 6.114 1.00 89.69 118 ASP A O 1
ATOM 952 N N . HIS A 1 119 ? -9.565 1.415 5.644 1.00 92.50 119 HIS A N 1
ATOM 953 C CA . HIS A 1 119 ? -10.080 1.920 4.365 1.00 92.50 119 HIS A CA 1
ATOM 954 C C . HIS A 1 119 ? -8.958 2.049 3.322 1.00 92.50 119 HIS A C 1
ATOM 956 O O . HIS A 1 119 ? -7.814 2.361 3.671 1.00 92.50 119 HIS A O 1
ATOM 962 N N . PHE A 1 120 ? -9.282 1.881 2.039 1.00 92.44 120 PHE A N 1
ATOM 963 C CA . PHE A 1 120 ? -8.398 2.201 0.913 1.00 92.44 120 PHE A CA 1
ATOM 964 C C . PHE A 1 120 ? -8.846 3.482 0.219 1.00 92.44 120 PHE A C 1
ATOM 966 O O . PHE A 1 120 ? -10.021 3.642 -0.079 1.00 92.44 120 PHE A O 1
ATOM 973 N N . SER A 1 121 ? -7.904 4.370 -0.095 1.00 95.06 121 SER A N 1
ATOM 974 C CA . SER A 1 121 ? -8.173 5.612 -0.826 1.00 95.06 121 SER A CA 1
ATOM 975 C C . SER A 1 121 ? -7.527 5.547 -2.209 1.00 95.06 121 SER A C 1
ATOM 977 O O . SER A 1 121 ? -6.300 5.492 -2.318 1.00 95.06 121 SER A O 1
ATOM 979 N N . ILE A 1 122 ? -8.343 5.500 -3.263 1.00 95.38 122 ILE A N 1
ATOM 980 C CA . ILE A 1 122 ? -7.913 5.255 -4.647 1.00 95.38 122 ILE A CA 1
ATOM 981 C C . ILE A 1 122 ? -8.449 6.363 -5.557 1.00 95.38 122 ILE A C 1
ATOM 983 O O . ILE A 1 122 ? -9.533 6.901 -5.341 1.00 95.38 122 ILE A O 1
ATOM 987 N N . GLU A 1 123 ? -7.670 6.725 -6.573 1.00 95.75 123 GLU A N 1
ATOM 988 C CA . GLU A 1 123 ? -8.096 7.700 -7.575 1.00 95.75 123 GLU A CA 1
ATOM 989 C C . GLU A 1 123 ? -9.315 7.160 -8.335 1.00 95.75 123 GLU A C 1
ATOM 991 O O . GLU A 1 123 ? -9.340 5.996 -8.743 1.00 95.75 123 GLU A O 1
ATOM 996 N N . ALA A 1 124 ? -10.333 8.002 -8.508 1.00 94.69 124 ALA A N 1
ATOM 997 C CA . ALA A 1 124 ? -11.649 7.601 -8.994 1.00 94.69 124 ALA A CA 1
ATOM 998 C C . ALA A 1 124 ? -11.624 6.818 -10.318 1.00 94.69 124 ALA A C 1
ATOM 1000 O O . ALA A 1 124 ? -12.340 5.819 -10.462 1.00 94.69 124 ALA A O 1
ATOM 1001 N N . SER A 1 125 ? -10.800 7.238 -11.283 1.00 94.62 125 SER A N 1
ATOM 1002 C CA . SER A 1 125 ? -10.702 6.581 -12.593 1.00 94.62 125 SER A CA 1
ATOM 1003 C C . SER A 1 125 ? -10.091 5.178 -12.515 1.00 94.62 125 SER A C 1
ATOM 1005 O O . SER A 1 125 ? -10.385 4.326 -13.354 1.00 94.62 125 SER A O 1
ATOM 1007 N N . SER A 1 126 ? -9.314 4.903 -11.467 1.00 96.19 126 SER A N 1
ATOM 1008 C CA . SER A 1 126 ? -8.654 3.614 -11.239 1.00 96.19 126 SER A CA 1
ATOM 1009 C C . SER A 1 126 ? -9.524 2.599 -10.486 1.00 96.19 126 SER A C 1
ATOM 1011 O O . SER A 1 126 ? -9.194 1.412 -10.452 1.00 96.19 126 SER A O 1
ATOM 1013 N N . ILE A 1 127 ? -10.636 3.028 -9.878 1.00 96.94 127 ILE A N 1
ATOM 1014 C CA . ILE A 1 127 ? -11.542 2.134 -9.142 1.00 96.94 127 ILE A CA 1
ATOM 1015 C C . ILE A 1 127 ? -12.355 1.289 -10.127 1.00 96.94 127 ILE A C 1
ATOM 1017 O O . ILE A 1 127 ? -12.908 1.804 -11.098 1.00 96.94 127 ILE A O 1
ATOM 1021 N N . THR A 1 128 ? -12.452 -0.014 -9.863 1.00 97.00 128 THR A N 1
ATOM 1022 C CA . THR A 1 128 ? -13.243 -0.976 -10.647 1.00 97.00 128 THR A CA 1
ATOM 1023 C C . THR A 1 128 ? -14.129 -1.806 -9.723 1.00 97.00 128 THR A C 1
ATOM 1025 O O . THR A 1 128 ? -13.807 -1.954 -8.547 1.00 97.00 128 THR A O 1
ATOM 1028 N N . GLU A 1 129 ? -15.197 -2.406 -10.253 1.00 97.00 129 GLU A N 1
ATOM 1029 C CA . GLU A 1 129 ? -16.104 -3.278 -9.485 1.00 97.00 129 GLU A CA 1
ATOM 1030 C C . GLU A 1 129 ? -15.352 -4.426 -8.795 1.00 97.00 129 GLU A C 1
ATOM 1032 O O . GLU A 1 129 ? -15.595 -4.728 -7.629 1.00 97.00 129 GLU A O 1
ATOM 1037 N N . LYS A 1 130 ? -14.354 -5.009 -9.476 1.00 96.94 130 LYS A N 1
ATOM 1038 C CA . LYS A 1 130 ? -13.487 -6.036 -8.888 1.00 96.94 130 LYS A CA 1
ATOM 1039 C C . LYS A 1 130 ? -12.721 -5.505 -7.674 1.00 96.94 130 LYS A C 1
ATOM 1041 O O . LYS A 1 130 ? -12.653 -6.192 -6.664 1.00 96.94 130 LYS A O 1
ATOM 1046 N N . ILE A 1 131 ? -12.147 -4.303 -7.772 1.00 95.81 131 ILE A N 1
ATOM 1047 C CA . ILE A 1 131 ? -11.415 -3.686 -6.656 1.00 95.81 131 ILE A CA 1
ATOM 1048 C C . ILE A 1 131 ? -12.364 -3.433 -5.483 1.00 95.81 131 ILE A C 1
ATOM 1050 O O . ILE A 1 131 ? -12.010 -3.764 -4.357 1.00 95.81 131 ILE A O 1
ATOM 1054 N N . VAL A 1 132 ? -13.563 -2.900 -5.740 1.00 97.25 132 VAL A N 1
ATOM 1055 C CA . VAL A 1 132 ? -14.569 -2.676 -4.691 1.00 97.25 132 VAL A CA 1
ATOM 1056 C C . VAL A 1 132 ? -14.931 -3.996 -4.009 1.00 97.25 132 VAL A C 1
ATOM 1058 O O . VAL A 1 132 ? -14.830 -4.103 -2.790 1.00 97.25 132 VAL A O 1
ATOM 1061 N N . SER A 1 133 ? -15.249 -5.034 -4.788 1.00 97.12 133 SER A N 1
ATOM 1062 C CA . SER A 1 133 ? -15.590 -6.354 -4.253 1.00 97.12 133 SER A CA 1
ATOM 1063 C C . SER A 1 133 ? -14.449 -6.969 -3.437 1.00 97.12 133 SER A C 1
ATOM 1065 O O . SER A 1 133 ? -14.681 -7.454 -2.333 1.00 97.12 133 SER A O 1
ATOM 1067 N N . ASP A 1 134 ? -13.207 -6.919 -3.929 1.00 94.06 134 ASP A N 1
ATOM 1068 C CA . ASP A 1 134 ? -12.035 -7.441 -3.214 1.00 94.06 134 ASP A CA 1
ATOM 1069 C C . ASP A 1 134 ? -11.809 -6.701 -1.879 1.00 94.06 134 ASP A C 1
ATOM 1071 O O . ASP A 1 134 ? -11.495 -7.331 -0.865 1.00 94.06 134 ASP A O 1
ATOM 1075 N N . VAL A 1 135 ? -11.999 -5.376 -1.862 1.00 93.56 135 VAL A N 1
ATOM 1076 C CA . VAL A 1 135 ? -11.860 -4.535 -0.662 1.00 93.56 135 VAL A CA 1
ATOM 1077 C C . VAL A 1 135 ? -12.965 -4.834 0.356 1.00 93.56 135 VAL A C 1
ATOM 1079 O O . VAL A 1 135 ? -12.658 -5.120 1.518 1.00 93.56 135 VAL A O 1
ATOM 1082 N N . HIS A 1 136 ? -14.225 -4.881 -0.081 1.00 95.50 136 HIS A N 1
ATOM 1083 C CA . HIS A 1 136 ? -15.371 -5.216 0.770 1.00 95.50 136 HIS A CA 1
ATOM 1084 C C . HIS A 1 136 ? -15.296 -6.647 1.317 1.00 95.50 136 HIS A C 1
ATOM 1086 O O . HIS A 1 136 ? -15.555 -6.862 2.500 1.00 95.50 136 HIS A O 1
ATOM 1092 N N . ASN A 1 137 ? -14.853 -7.624 0.515 1.00 93.31 137 ASN A N 1
ATOM 1093 C CA . ASN A 1 137 ? -14.601 -9.002 0.970 1.00 93.31 137 ASN A CA 1
ATOM 1094 C C . ASN A 1 137 ? -13.500 -9.071 2.042 1.00 93.31 137 ASN A C 1
ATOM 1096 O O . ASN A 1 137 ? -13.492 -9.975 2.880 1.00 93.31 137 ASN A O 1
ATOM 1100 N N . GLY A 1 138 ? -12.574 -8.110 2.032 1.00 87.62 138 GLY A N 1
ATOM 1101 C CA . GLY A 1 138 ? -11.576 -7.914 3.079 1.00 87.62 138 GLY A CA 1
ATOM 1102 C C . GLY A 1 138 ? -12.119 -7.270 4.361 1.00 87.62 138 GLY A C 1
ATOM 1103 O O . GLY A 1 138 ? -11.348 -7.116 5.310 1.00 87.62 138 GLY A O 1
ATOM 1104 N N . GLY A 1 139 ? -13.405 -6.896 4.398 1.00 91.81 139 GLY A N 1
ATOM 1105 C CA . GLY A 1 139 ? -14.042 -6.176 5.504 1.00 91.81 139 GLY A CA 1
ATOM 1106 C C . GLY A 1 139 ? -13.565 -4.730 5.633 1.00 91.81 139 GLY A C 1
ATOM 1107 O O . GLY A 1 139 ? -13.502 -4.213 6.745 1.00 91.81 139 GLY A O 1
ATOM 1108 N N . LYS A 1 140 ? -13.145 -4.123 4.520 1.00 93.38 140 LYS A N 1
ATOM 1109 C CA . LYS A 1 140 ? -12.565 -2.779 4.447 1.00 93.38 140 LYS A CA 1
ATOM 1110 C C . LYS A 1 140 ? -13.423 -1.907 3.550 1.00 93.38 140 LYS A C 1
ATOM 1112 O O . LYS A 1 140 ? -14.087 -2.419 2.657 1.00 93.38 140 LYS A O 1
ATOM 1117 N N . GLU A 1 141 ? -13.356 -0.607 3.762 1.00 96.81 141 GLU A N 1
ATOM 1118 C CA . GLU A 1 141 ? -14.060 0.376 2.937 1.00 96.81 141 GLU A CA 1
ATOM 1119 C C . GLU A 1 141 ? -13.150 0.909 1.811 1.00 96.81 141 GLU A C 1
ATOM 1121 O O . GLU A 1 141 ? -11.916 0.852 1.895 1.00 96.81 141 GLU A O 1
ATOM 1126 N N . ILE A 1 142 ? -13.747 1.464 0.757 1.00 97.00 142 ILE A N 1
ATOM 1127 C CA . ILE A 1 142 ? -13.058 2.078 -0.382 1.00 97.00 142 ILE A CA 1
ATOM 1128 C C . ILE A 1 142 ? -13.539 3.503 -0.646 1.00 97.00 142 ILE A C 1
ATOM 1130 O O . ILE A 1 142 ? -14.729 3.770 -0.799 1.00 97.00 142 ILE A O 1
ATOM 1134 N N . TYR A 1 143 ? -12.588 4.433 -0.719 1.00 97.56 143 TYR A N 1
ATOM 1135 C CA . TYR A 1 143 ? -12.813 5.863 -0.896 1.00 97.56 143 TYR A CA 1
ATOM 1136 C C . TYR A 1 143 ? -12.249 6.314 -2.245 1.00 97.56 143 TYR A C 1
ATOM 1138 O O . TYR A 1 143 ? -11.071 6.096 -2.537 1.00 97.56 143 TYR A O 1
ATOM 1146 N N . GLY A 1 144 ? -13.081 6.962 -3.060 1.00 96.94 144 GLY A N 1
ATOM 1147 C CA . GLY A 1 144 ? -12.672 7.554 -4.334 1.00 96.94 144 GLY A CA 1
ATOM 1148 C C . GLY A 1 144 ? -12.217 8.999 -4.166 1.00 96.94 144 GLY A C 1
ATOM 1149 O O . GLY A 1 144 ? -12.966 9.800 -3.611 1.00 96.94 144 GLY A O 1
ATOM 1150 N N . TRP A 1 145 ? -11.027 9.362 -4.653 1.00 96.88 145 TRP A N 1
ATOM 1151 C CA . TRP A 1 145 ? -10.540 10.750 -4.647 1.00 96.88 145 TRP A CA 1
ATOM 1152 C C . TRP A 1 145 ? -10.383 11.356 -6.046 1.00 96.88 145 TRP A C 1
ATOM 1154 O O . TRP A 1 145 ? -10.260 10.635 -7.034 1.00 96.88 145 TRP A O 1
ATOM 1164 N N . THR A 1 146 ? -10.426 12.695 -6.114 1.00 94.12 146 THR A N 1
ATOM 1165 C CA . THR A 1 146 ? -10.525 13.503 -7.354 1.00 94.12 146 THR A CA 1
ATOM 1166 C C . THR A 1 146 ? -11.834 13.266 -8.123 1.00 94.12 146 THR A C 1
ATOM 1168 O O . THR A 1 146 ? -11.901 13.289 -9.348 1.00 94.12 146 THR A O 1
ATOM 1171 N N . VAL A 1 147 ? -12.931 13.083 -7.387 1.00 95.94 147 VAL A N 1
ATOM 1172 C CA . VAL A 1 147 ? -14.271 12.875 -7.953 1.00 95.94 147 VAL A CA 1
ATOM 1173 C C . VAL A 1 147 ? -14.967 14.230 -8.123 1.00 95.94 147 VAL A C 1
ATOM 1175 O O . VAL A 1 147 ? -15.660 14.700 -7.225 1.00 95.94 147 VAL A O 1
ATOM 1178 N N . ASN A 1 148 ? -14.752 14.904 -9.252 1.00 96.56 148 ASN A N 1
ATOM 1179 C CA . ASN A 1 148 ? -15.122 16.320 -9.418 1.00 96.56 148 ASN A CA 1
ATOM 1180 C C . ASN A 1 148 ? -16.230 16.582 -10.457 1.00 96.56 148 ASN A C 1
ATOM 1182 O O . ASN A 1 148 ? -16.618 17.728 -10.664 1.00 96.56 148 ASN A O 1
ATOM 1186 N N . THR A 1 149 ? -16.765 15.548 -11.105 1.00 96.25 149 THR A N 1
ATOM 1187 C CA . THR A 1 149 ? -17.819 15.678 -12.131 1.00 96.25 149 THR A CA 1
ATOM 1188 C C . THR A 1 149 ? -19.031 14.826 -11.787 1.00 96.25 149 THR A C 1
ATOM 1190 O O . THR A 1 149 ? -18.876 13.779 -11.168 1.00 96.25 149 THR A O 1
ATOM 1193 N N . GLU A 1 150 ? -20.225 15.221 -12.233 1.00 96.06 150 GLU A N 1
ATOM 1194 C CA . GLU A 1 150 ? -21.452 14.424 -12.060 1.00 96.06 150 GLU A CA 1
ATOM 1195 C C . GLU A 1 150 ? -21.281 12.985 -12.576 1.00 96.06 150 GLU A C 1
ATOM 1197 O O . GLU A 1 150 ? -21.640 12.037 -11.886 1.00 96.06 150 GLU A O 1
ATOM 1202 N N . GLU A 1 151 ? -20.638 12.806 -13.734 1.00 95.62 151 GLU A N 1
ATOM 1203 C CA . GLU A 1 151 ? -20.322 11.485 -14.290 1.00 95.62 151 GLU A CA 1
ATOM 1204 C C . GLU A 1 151 ? -19.438 10.649 -13.350 1.00 95.62 151 GLU A C 1
ATOM 1206 O O . GLU A 1 151 ? -19.755 9.496 -13.065 1.00 95.62 151 GLU A O 1
ATOM 1211 N N . SER A 1 152 ? -18.347 11.225 -12.829 1.00 96.12 152 SER A N 1
ATOM 1212 C CA . SER A 1 152 ? -17.466 10.511 -11.895 1.00 96.12 152 SER A CA 1
ATOM 1213 C C . SER A 1 152 ? -18.157 10.214 -10.563 1.00 96.12 152 SER A C 1
ATOM 1215 O O . SER A 1 152 ? -17.951 9.135 -10.014 1.00 96.12 152 SER A O 1
ATOM 1217 N N . ILE A 1 153 ? -19.010 11.119 -10.070 1.00 96.56 153 ILE A N 1
ATOM 1218 C CA . ILE A 1 153 ? -19.803 10.924 -8.850 1.00 96.56 153 ILE A CA 1
ATOM 1219 C C . ILE A 1 153 ? -20.790 9.774 -9.038 1.00 96.56 153 ILE A C 1
ATOM 1221 O O . ILE A 1 153 ? -20.794 8.846 -8.234 1.00 96.56 153 ILE A O 1
ATOM 1225 N N . ASN A 1 154 ? -21.588 9.805 -10.106 1.00 95.94 154 ASN A N 1
ATOM 1226 C CA . ASN A 1 154 ? -22.566 8.759 -10.396 1.00 95.94 154 ASN A CA 1
ATOM 1227 C C . ASN A 1 154 ? -21.877 7.410 -10.600 1.00 95.94 154 ASN A C 1
ATOM 1229 O O . ASN A 1 154 ? -22.279 6.431 -9.988 1.00 95.94 154 ASN A O 1
ATOM 1233 N N . ARG A 1 155 ? -20.748 7.372 -11.317 1.00 96.31 155 ARG A N 1
ATOM 1234 C CA . ARG A 1 155 ? -19.942 6.152 -11.440 1.00 96.31 155 ARG A CA 1
ATOM 1235 C C . ARG A 1 155 ? -19.467 5.616 -10.084 1.00 96.31 155 ARG A C 1
ATOM 1237 O O . ARG A 1 155 ? -19.442 4.406 -9.893 1.00 96.31 155 ARG A O 1
ATOM 1244 N N . MET A 1 156 ? -19.045 6.481 -9.159 1.00 97.44 156 MET A N 1
ATOM 1245 C CA . MET A 1 156 ? -18.647 6.062 -7.808 1.00 97.44 156 MET A CA 1
ATOM 1246 C C . MET A 1 156 ? -19.832 5.495 -7.015 1.00 97.44 156 MET A C 1
ATOM 1248 O O . MET A 1 156 ? -19.675 4.480 -6.340 1.00 97.44 156 MET A O 1
ATOM 1252 N N . ILE A 1 157 ? -21.009 6.114 -7.136 1.00 95.06 157 ILE A N 1
ATOM 1253 C CA . ILE A 1 157 ? -22.257 5.618 -6.540 1.00 95.06 157 ILE A CA 1
ATOM 1254 C C . ILE A 1 157 ? -22.610 4.241 -7.117 1.00 95.06 157 ILE A C 1
ATOM 1256 O O . ILE A 1 157 ? -22.844 3.310 -6.351 1.00 95.06 157 ILE A O 1
ATOM 1260 N N . ASP A 1 158 ? -22.567 4.087 -8.442 1.00 95.12 158 ASP A N 1
ATOM 1261 C CA . ASP A 1 158 ? -22.883 2.834 -9.140 1.00 95.12 158 ASP A CA 1
ATOM 1262 C C . ASP A 1 158 ? -21.915 1.703 -8.770 1.00 95.12 158 ASP A C 1
ATOM 1264 O O . ASP A 1 158 ? -22.313 0.548 -8.633 1.00 95.12 158 ASP A O 1
ATOM 1268 N N . LEU A 1 159 ? -20.634 2.033 -8.575 1.00 96.50 159 LEU A N 1
ATOM 1269 C CA . LEU A 1 159 ? -19.619 1.096 -8.092 1.00 96.50 159 LEU A CA 1
ATOM 1270 C C . LEU A 1 159 ? -19.761 0.768 -6.599 1.00 96.50 159 LEU A C 1
ATOM 1272 O O . LEU A 1 159 ? -19.005 -0.067 -6.115 1.00 96.50 159 LEU A O 1
ATOM 1276 N N . ASN A 1 160 ? -20.704 1.391 -5.885 1.00 95.75 160 ASN A N 1
ATOM 1277 C CA . ASN A 1 160 ? -20.950 1.210 -4.457 1.00 95.75 160 ASN A CA 1
ATOM 1278 C C . ASN A 1 160 ? -19.707 1.496 -3.592 1.00 95.75 160 ASN A C 1
ATOM 1280 O O . ASN A 1 160 ? -19.378 0.730 -2.688 1.00 95.75 160 ASN A O 1
ATOM 1284 N N . VAL A 1 161 ? -18.984 2.584 -3.885 1.00 96.69 161 VAL A N 1
ATOM 1285 C CA . VAL A 1 161 ? -17.884 3.026 -3.011 1.00 96.69 161 VAL A CA 1
ATOM 1286 C C . VAL A 1 161 ? -18.429 3.611 -1.707 1.00 96.69 161 VAL A C 1
ATOM 1288 O O . VAL A 1 161 ? -19.483 4.248 -1.690 1.00 96.69 161 VAL A O 1
ATOM 1291 N N . ASP A 1 162 ? -17.687 3.451 -0.614 1.00 97.44 162 ASP A N 1
ATOM 1292 C CA . ASP A 1 162 ? -18.140 3.861 0.720 1.00 97.44 162 ASP A CA 1
ATOM 1293 C C . ASP A 1 162 ? -18.039 5.378 0.934 1.00 97.44 162 ASP A C 1
ATOM 1295 O O . ASP A 1 162 ? -18.791 5.960 1.719 1.00 97.44 162 ASP A O 1
ATOM 1299 N N . ASN A 1 163 ? -17.108 6.046 0.240 1.00 96.19 163 ASN A N 1
ATOM 1300 C CA . ASN A 1 163 ? -16.924 7.490 0.374 1.00 96.19 163 ASN A CA 1
ATOM 1301 C C . ASN A 1 163 ? -16.348 8.159 -0.883 1.00 96.19 163 ASN A C 1
ATOM 1303 O O . ASN A 1 163 ? -15.647 7.542 -1.688 1.00 96.19 163 ASN A O 1
ATOM 1307 N N . ILE A 1 164 ? -16.618 9.458 -1.016 1.00 96.38 164 ILE A N 1
ATOM 1308 C CA . ILE A 1 164 ? -16.204 10.303 -2.137 1.00 96.38 164 ILE A CA 1
ATOM 1309 C C . ILE A 1 164 ? -15.462 11.533 -1.599 1.00 96.38 164 ILE A C 1
ATOM 1311 O O . ILE A 1 164 ? -16.002 12.315 -0.817 1.00 96.38 164 ILE A O 1
ATOM 1315 N N . ILE A 1 165 ? -14.234 11.738 -2.072 1.00 96.94 165 ILE A N 1
ATOM 1316 C CA . ILE A 1 165 ? -13.408 12.918 -1.809 1.00 96.94 165 ILE A CA 1
ATOM 1317 C C . ILE A 1 165 ? -13.454 13.811 -3.055 1.00 96.94 165 ILE A C 1
ATOM 1319 O O . ILE A 1 165 ? -12.977 13.436 -4.131 1.00 96.94 165 ILE A O 1
ATOM 1323 N N . THR A 1 166 ? -14.046 14.995 -2.898 1.00 96.88 166 THR A N 1
ATOM 1324 C CA . THR A 1 166 ? -14.402 15.913 -3.988 1.00 96.88 166 THR A CA 1
ATOM 1325 C C . THR A 1 166 ? -14.129 17.368 -3.618 1.00 96.88 166 THR A C 1
ATOM 1327 O O . THR A 1 166 ? -14.313 17.767 -2.465 1.00 96.88 166 THR A O 1
ATOM 1330 N N . ASP A 1 167 ? -13.774 18.174 -4.616 1.00 96.50 167 ASP A N 1
ATOM 1331 C CA . ASP A 1 167 ? -13.723 19.635 -4.507 1.00 96.50 167 ASP A CA 1
ATOM 1332 C C . ASP A 1 167 ? -15.128 20.269 -4.627 1.00 96.50 167 ASP A C 1
ATOM 1334 O O . ASP A 1 167 ? -15.343 21.419 -4.238 1.00 96.50 167 ASP A O 1
ATOM 1338 N N . HIS A 1 168 ? -16.121 19.516 -5.122 1.00 96.31 168 HIS A N 1
ATOM 1339 C CA . HIS A 1 168 ? -17.485 19.979 -5.404 1.00 96.31 168 HIS A CA 1
ATOM 1340 C C . HIS A 1 168 ? -18.529 19.301 -4.507 1.00 96.31 168 HIS A C 1
ATOM 1342 O O . HIS A 1 168 ? -19.424 18.586 -4.959 1.00 96.31 168 HIS A O 1
ATOM 1348 N N . VAL A 1 169 ? -18.452 19.584 -3.204 1.00 96.19 169 VAL A N 1
ATOM 1349 C CA . VAL A 1 169 ? -19.309 18.969 -2.171 1.00 96.19 169 VAL A CA 1
ATOM 1350 C C . VAL A 1 169 ? -20.813 19.133 -2.447 1.00 96.19 169 VAL A C 1
ATOM 1352 O O . VAL A 1 169 ? -21.579 18.207 -2.186 1.00 96.19 169 VAL A O 1
ATOM 1355 N N . THR A 1 170 ? -21.258 20.284 -2.964 1.00 96.81 170 THR A N 1
ATOM 1356 C CA . THR A 1 170 ? -22.683 20.523 -3.270 1.00 96.81 170 THR A CA 1
ATOM 1357 C C . THR A 1 170 ? -23.178 19.607 -4.386 1.00 96.81 170 THR A C 1
ATOM 1359 O O . THR A 1 170 ? -24.176 18.919 -4.197 1.00 96.81 170 THR A O 1
ATOM 1362 N N . LEU A 1 171 ? -22.429 19.528 -5.491 1.00 95.75 171 LEU A N 1
ATOM 1363 C CA . LEU A 1 171 ? -22.750 18.656 -6.621 1.00 95.75 171 LEU A CA 1
ATOM 1364 C C . LEU A 1 171 ? -22.804 17.186 -6.185 1.00 95.75 171 LEU A C 1
ATOM 1366 O O . LEU A 1 171 ? -23.751 16.477 -6.513 1.00 95.75 171 LEU A O 1
ATOM 1370 N N . ALA A 1 172 ? -21.831 16.738 -5.385 1.00 95.50 172 ALA A N 1
ATOM 1371 C CA . ALA A 1 172 ? -21.819 15.373 -4.869 1.00 95.50 172 ALA A CA 1
ATOM 1372 C C . ALA A 1 172 ? -23.048 15.059 -4.007 1.00 95.50 172 ALA A C 1
ATOM 1374 O O . ALA A 1 172 ? -23.667 14.010 -4.174 1.00 95.50 172 ALA A O 1
ATOM 1375 N N . LYS A 1 173 ? -23.455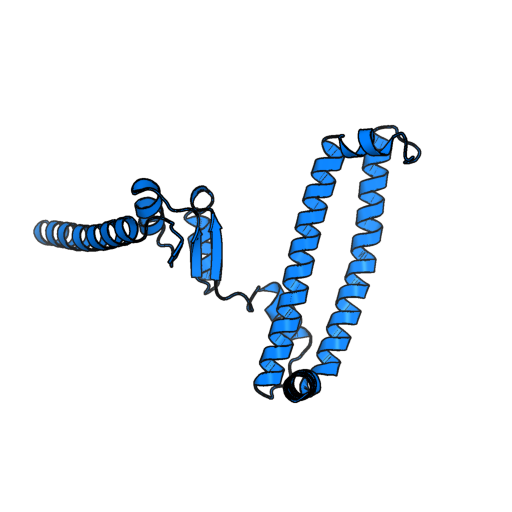 15.981 -3.124 1.00 95.25 173 LYS A N 1
ATOM 1376 C CA . LYS A 1 173 ? -24.671 15.814 -2.314 1.00 95.25 173 LYS A CA 1
ATOM 1377 C C . LYS A 1 173 ? -25.935 15.739 -3.168 1.00 95.25 173 LYS A C 1
ATOM 1379 O O . LYS A 1 173 ? -26.800 14.923 -2.865 1.00 95.25 173 LYS A O 1
ATOM 1384 N N . GLU A 1 174 ? -26.038 16.562 -4.210 1.00 94.81 174 GLU A N 1
ATOM 1385 C CA . GLU A 1 174 ? -27.167 16.538 -5.146 1.00 94.81 174 GLU A CA 1
ATOM 1386 C C . GLU A 1 174 ? -27.245 15.200 -5.893 1.00 94.81 174 GLU A C 1
ATOM 1388 O O . GLU A 1 174 ? -28.294 14.561 -5.871 1.00 94.81 174 GLU A O 1
ATOM 1393 N N . CYS A 1 175 ? -26.133 14.711 -6.450 1.00 93.75 175 CYS A N 1
ATOM 1394 C CA . CYS A 1 175 ? -26.084 13.422 -7.153 1.00 93.75 175 CYS A CA 1
ATOM 1395 C C . CYS A 1 175 ? -26.422 12.234 -6.226 1.00 93.75 175 CYS A C 1
ATOM 1397 O O . CYS A 1 175 ? -27.208 11.353 -6.581 1.00 93.75 175 CYS A O 1
ATOM 1399 N N . ILE A 1 176 ? -25.892 12.225 -4.994 1.00 92.19 176 ILE A N 1
ATOM 1400 C CA . ILE A 1 176 ? -26.205 11.197 -3.981 1.00 92.19 176 ILE A CA 1
ATOM 1401 C C . ILE A 1 176 ? -27.683 11.250 -3.572 1.00 92.19 176 ILE A C 1
ATOM 1403 O O . ILE A 1 176 ? -28.298 10.221 -3.298 1.00 92.19 176 ILE A O 1
ATOM 1407 N N . TYR A 1 177 ? -28.273 12.442 -3.497 1.00 90.81 177 TYR A N 1
ATOM 1408 C CA . TYR A 1 177 ? -29.695 12.575 -3.200 1.00 90.81 177 TYR A CA 1
ATOM 1409 C C . TYR A 1 177 ? -30.557 12.057 -4.363 1.00 90.81 177 TYR A C 1
ATOM 1411 O O . TYR A 1 177 ? -31.481 11.274 -4.141 1.00 90.81 177 TYR A O 1
ATOM 1419 N N . LEU A 1 178 ? -30.229 12.449 -5.598 1.00 89.56 178 LEU A N 1
ATOM 1420 C CA . LEU A 1 178 ? -30.966 12.067 -6.804 1.00 89.56 178 LEU A CA 1
ATOM 1421 C C . LEU A 1 178 ? -30.920 10.556 -7.073 1.00 89.56 178 LEU A C 1
ATOM 1423 O O . LEU A 1 178 ? -31.965 9.963 -7.357 1.00 89.56 178 LEU A O 1
ATOM 1427 N N . SER A 1 179 ? -29.756 9.918 -6.922 1.00 86.75 179 SER A N 1
ATOM 1428 C CA . SER A 1 179 ? -29.604 8.458 -7.073 1.00 86.75 179 SER A CA 1
ATOM 1429 C C . SER A 1 179 ? -30.548 7.679 -6.151 1.00 86.75 179 SER A C 1
ATOM 1431 O O . SER A 1 179 ? -31.311 6.839 -6.627 1.00 86.75 179 SER A O 1
ATOM 1433 N N . LYS A 1 180 ? -30.632 8.053 -4.866 1.00 82.88 180 LYS A N 1
ATOM 1434 C CA . LYS A 1 180 ? -31.567 7.436 -3.904 1.00 82.88 180 LYS A CA 1
ATOM 1435 C C . LYS A 1 180 ? -33.033 7.593 -4.303 1.00 82.88 180 LYS A C 1
ATOM 1437 O O . LYS A 1 180 ? -33.838 6.701 -4.057 1.00 82.88 180 LYS A O 1
ATOM 1442 N N . THR A 1 181 ? -33.411 8.728 -4.894 1.00 78.56 181 THR A N 1
ATOM 1443 C CA . THR A 1 181 ? -34.800 8.949 -5.338 1.00 78.56 181 THR A CA 1
ATOM 1444 C C . THR A 1 181 ? -35.152 8.181 -6.611 1.00 78.56 181 THR A C 1
ATOM 1446 O O . THR A 1 181 ? -36.283 7.714 -6.747 1.00 78.56 181 THR A O 1
ATOM 1449 N N . SER A 1 182 ? -34.187 8.010 -7.518 1.00 70.06 182 SER A N 1
ATOM 1450 C CA . SER A 1 182 ? -34.346 7.207 -8.735 1.00 70.06 182 SER A CA 1
ATOM 1451 C C . SER A 1 182 ? -34.578 5.727 -8.406 1.00 70.06 182 SER A C 1
ATOM 1453 O O . SER A 1 182 ? -35.457 5.089 -8.995 1.00 70.06 182 SER A O 1
ATOM 1455 N N . ASP A 1 183 ? -33.870 5.199 -7.404 1.00 69.56 183 ASP A N 1
ATOM 1456 C CA . ASP A 1 183 ? -34.066 3.828 -6.918 1.00 69.56 183 ASP A CA 1
ATOM 1457 C C . ASP A 1 183 ? -35.499 3.590 -6.425 1.00 69.56 183 ASP A C 1
ATOM 1459 O O . ASP A 1 183 ? -36.134 2.616 -6.819 1.00 69.56 183 ASP A O 1
ATOM 1463 N N . VAL A 1 184 ? -36.074 4.524 -5.662 1.00 74.69 184 VAL A N 1
ATOM 1464 C CA . VAL A 1 184 ? -37.455 4.396 -5.155 1.00 74.69 184 VAL A CA 1
ATOM 1465 C C . VAL A 1 184 ? -38.482 4.386 -6.292 1.00 74.69 184 VAL A C 1
ATOM 1467 O O . VAL A 1 184 ? -39.420 3.587 -6.281 1.00 74.69 184 VAL A O 1
ATOM 1470 N N . ILE A 1 185 ? -38.320 5.258 -7.294 1.00 73.06 185 ILE A N 1
ATOM 1471 C CA . ILE A 1 185 ? -39.232 5.302 -8.448 1.00 73.06 185 ILE A CA 1
ATOM 1472 C C . ILE A 1 185 ? -39.113 4.012 -9.263 1.00 73.06 185 ILE A C 1
ATOM 1474 O O . ILE A 1 185 ? -40.127 3.428 -9.643 1.00 73.06 185 ILE A O 1
ATOM 1478 N N . SER A 1 186 ? -37.891 3.548 -9.522 1.00 70.25 186 SER A N 1
ATOM 1479 C CA . SER A 1 186 ? -37.664 2.328 -10.298 1.00 70.25 186 SER A CA 1
ATOM 1480 C C . SER A 1 186 ? -38.140 1.065 -9.568 1.00 70.25 186 SER A C 1
ATOM 1482 O O . SER A 1 186 ? -38.705 0.174 -10.205 1.00 70.25 186 SER A O 1
ATOM 1484 N N . GLU A 1 187 ? -38.013 1.002 -8.242 1.00 71.88 187 GLU A N 1
ATOM 1485 C CA . GLU A 1 187 ? -38.571 -0.064 -7.405 1.00 71.88 187 GLU A CA 1
ATOM 1486 C C . GLU A 1 187 ? -40.110 -0.059 -7.422 1.00 71.88 187 GLU A C 1
ATOM 1488 O O . GLU A 1 187 ? -40.733 -1.104 -7.625 1.00 71.88 187 GLU A O 1
ATOM 1493 N N . TYR A 1 188 ? -40.737 1.118 -7.323 1.00 74.06 188 TYR A N 1
ATOM 1494 C CA . TYR A 1 188 ? -42.194 1.266 -7.402 1.00 74.06 188 TYR A CA 1
ATOM 1495 C C . TYR A 1 188 ? -42.756 0.891 -8.783 1.00 74.06 188 TYR A C 1
ATOM 1497 O O . TYR A 1 188 ? -43.767 0.195 -8.881 1.00 74.06 188 TYR A O 1
ATOM 1505 N N . VAL A 1 189 ? -42.081 1.288 -9.868 1.00 77.19 189 VAL A N 1
ATOM 1506 C CA . VAL A 1 189 ? -42.451 0.897 -11.240 1.00 77.19 189 VAL A CA 1
ATOM 1507 C C . VAL A 1 189 ? -42.321 -0.617 -11.434 1.00 77.19 189 VAL A C 1
ATOM 1509 O O . VAL A 1 189 ? -43.221 -1.233 -12.002 1.00 77.19 189 VAL A O 1
ATOM 1512 N N . LYS A 1 190 ? -41.249 -1.241 -10.922 1.00 76.44 190 LYS A N 1
ATOM 1513 C CA . LYS A 1 190 ? -41.090 -2.707 -10.938 1.00 76.44 190 LYS A CA 1
ATOM 1514 C C . LYS A 1 190 ? -42.197 -3.418 -10.160 1.00 76.44 190 LYS A C 1
ATOM 1516 O O . LYS A 1 190 ? -42.651 -4.471 -10.595 1.00 76.44 190 LYS A O 1
ATOM 1521 N N . TRP A 1 191 ? -42.631 -2.859 -9.031 1.00 81.19 191 TRP A N 1
ATOM 1522 C CA . TRP A 1 191 ? -43.728 -3.404 -8.232 1.00 81.19 191 TRP A CA 1
ATOM 1523 C C . TRP A 1 191 ? -45.080 -3.319 -8.953 1.00 81.19 191 TRP A C 1
ATOM 1525 O O . TRP A 1 191 ? -45.837 -4.282 -8.923 1.00 81.19 191 TRP A O 1
ATOM 1535 N N . LEU A 1 192 ? -45.360 -2.215 -9.655 1.00 73.69 192 LEU A N 1
ATOM 1536 C CA . LEU A 1 192 ? -46.600 -2.030 -10.424 1.00 73.69 192 LEU A CA 1
ATOM 1537 C C . LEU A 1 192 ? -46.723 -2.938 -11.659 1.00 73.69 192 LEU A C 1
ATOM 1539 O O . LEU A 1 192 ? -47.820 -3.099 -12.191 1.00 73.69 192 LEU A O 1
ATOM 1543 N N . TRP A 1 193 ? -45.611 -3.487 -12.148 1.00 71.81 193 TRP A N 1
ATOM 1544 C CA . TRP A 1 193 ? -45.561 -4.393 -13.303 1.00 71.81 193 TRP A CA 1
ATOM 1545 C C . TRP A 1 193 ? -45.401 -5.872 -12.925 1.00 71.81 193 TRP A C 1
ATOM 1547 O O . TRP A 1 193 ? -45.157 -6.706 -13.801 1.00 71.81 193 TRP A O 1
ATOM 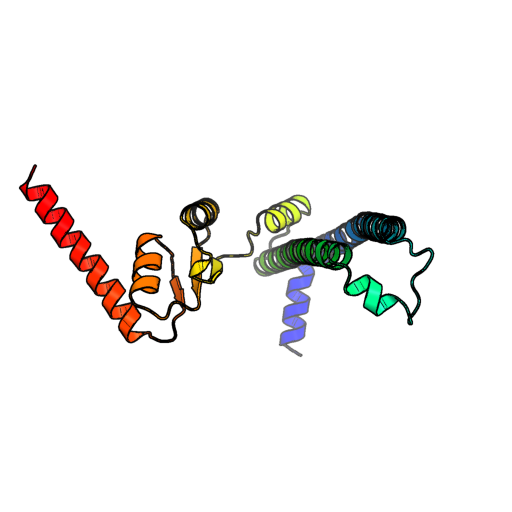1557 N N . LYS A 1 194 ? -45.557 -6.203 -11.641 1.00 51.34 194 LYS A N 1
ATOM 1558 C CA . LYS A 1 194 ? -45.642 -7.572 -11.129 1.00 51.34 194 LYS A CA 1
ATOM 1559 C C . LYS A 1 194 ? -47.091 -7.938 -10.821 1.00 51.34 194 LYS A C 1
ATOM 1561 O O . LYS A 1 194 ? -47.437 -9.117 -11.053 1.00 51.34 194 LYS A O 1
#

Foldseek 3Di:
DVVVVVVVQLCVQAVPLLVCLVVVLVVVCCVPVVVVVVVLVVVLCVVVVHPDDDPVCVVVSCPPPSNVVVVVVVVVVVVLSVQLNVQLVLVSSVCSVVVHYDHNVRSNVRSNLSVVAQEAEDALVPDDLVNQVVQVVSVHAYEHEPQEDLVSLLSCVVSVHPYYHYPCVPSSVVSVVVVVVVVVVVVVVVVVVD

pLDDT: mean 89.79, std 7.33, range [51.34, 97.56]

Secondary structure (DSSP, 8-state):
-HHHHHHHHHHHHHHHHHHHHHHHHHHHHHHHHHHHHHHHHHHHHHHHT-SS--TTTHHHHHTSHHHHHHHHHHHHHHHHHHHHHHHHHHHHHHHHHHTPPPPHHHHHHHHHTTTT--EEEEEGGG--HHHHHHHHHTT-EEEEES--SHHHHHHHHHTT-SEEE-S-HHHHHHHHHHHHHHHHHHHHHHHHT-